Protein AF-A0A957V820-F1 (afdb_monomer_lite)

Radius of gyration: 27.69 Å; chains: 1; bounding box: 82×33×74 Å

pLDDT: mean 95.7, std 6.19, range [59.09, 98.94]

Foldseek 3Di:
DADAQDKDKDWDWDADPVRDTDDTDDIDIDHHHQLKAKEKEKAAADPLPDPPFWKAKAWQDCQQRVDHGQQARGTWDDPPPRMTMDIGIDTAQDKIWIWMASRDPQFTQDDDQPHDPRTQIDGHHQDPVRYHYQALDAPPPPPPDDNNNHHRQDTNEKTWDDWPPHFAEEEAFDQKIKTFISDFKAAAVRDQQPFKWKAFPVRHTFDFDWDAPDSGMIITGGPDGDDFGKMKMWGARIHDPHGHPDIDIGMYGHD

Secondary structure (DSSP, 8-state):
---TT-EEEE----B-TT--BPPPPPPEEEE----EEEEEEEEEPPTTS-TTPPPEEEES-HHHHSSTT-TTTSBPEEEETTEEEEEEEEETT-EEEEEEESSSSSSBB-BTTBSTT--EEEE----TTSEEEEEE-B--TTSSS-STTBPP--BSS--EEEEESPTTEEESPPS-EEEEESS--EEGGG-GGGSEEEEETT-PBPPEEEEEEETTEEEEEESSPPPSEEEEEEE--EESSSB-SS-EEEEEEE-

Structure (mmCIF, N/CA/C/O backbone):
data_AF-A0A957V820-F1
#
_entry.id   AF-A0A957V820-F1
#
loop_
_atom_site.group_PDB
_atom_site.id
_atom_site.type_symbol
_atom_site.label_atom_id
_atom_site.label_alt_id
_atom_site.label_comp_id
_atom_site.label_asym_id
_atom_site.label_entity_id
_atom_site.label_seq_id
_atom_site.pdbx_PDB_ins_code
_atom_site.Cartn_x
_atom_site.Cartn_y
_atom_site.Cartn_z
_atom_site.occupancy
_atom_site.B_iso_or_equiv
_atom_site.auth_seq_id
_atom_site.auth_comp_id
_atom_site.auth_asym_id
_atom_site.auth_atom_id
_atom_site.pdbx_PDB_model_num
ATOM 1 N N . THR A 1 1 ? -25.381 7.032 39.437 1.00 59.09 1 THR A N 1
ATOM 2 C CA . THR A 1 1 ? -24.279 6.551 38.577 1.00 59.09 1 THR A CA 1
ATOM 3 C C . THR A 1 1 ? -24.306 5.040 38.575 1.00 59.09 1 THR A C 1
ATOM 5 O O . THR A 1 1 ? -24.462 4.453 39.640 1.00 59.09 1 THR A O 1
ATOM 8 N N . VAL A 1 2 ? -24.256 4.426 37.394 1.00 65.19 2 VAL A N 1
ATOM 9 C CA . VAL A 1 2 ? -24.160 2.967 37.232 1.00 65.19 2 VAL A CA 1
ATOM 10 C C . VAL A 1 2 ? -22.676 2.588 37.271 1.00 65.19 2 VAL A C 1
ATOM 12 O O . VAL A 1 2 ? -21.853 3.292 36.691 1.00 65.19 2 VAL A O 1
ATOM 15 N N . THR A 1 3 ? -22.324 1.526 37.986 1.00 74.19 3 THR A N 1
ATOM 16 C CA . THR A 1 3 ? -20.952 1.074 38.237 1.00 74.19 3 THR A CA 1
ATOM 17 C C . THR A 1 3 ? -20.812 -0.355 37.734 1.00 74.19 3 THR A C 1
ATOM 19 O O . THR A 1 3 ? -21.667 -1.190 38.016 1.00 74.19 3 THR A O 1
ATOM 22 N N . ASN A 1 4 ? -19.737 -0.630 36.994 1.00 72.56 4 ASN A N 1
ATOM 23 C CA . ASN A 1 4 ? -19.447 -1.968 36.484 1.00 72.56 4 ASN A CA 1
ATOM 24 C C . ASN A 1 4 ? -19.353 -3.004 37.622 1.00 72.56 4 ASN A C 1
ATOM 26 O O . ASN A 1 4 ? -18.802 -2.712 38.682 1.00 72.56 4 ASN A O 1
ATOM 30 N N . GLY A 1 5 ? -19.880 -4.201 37.384 1.00 68.56 5 GLY A N 1
ATOM 31 C CA . GLY A 1 5 ? -19.960 -5.312 38.326 1.00 68.56 5 GLY A CA 1
ATOM 32 C C . GLY A 1 5 ? -21.090 -5.188 39.348 1.00 68.56 5 GLY A C 1
ATOM 33 O O . GLY A 1 5 ? -21.352 -6.149 40.068 1.00 68.56 5 GLY A O 1
ATOM 34 N N . ASN A 1 6 ? -21.785 -4.046 39.419 1.00 77.44 6 ASN A N 1
ATOM 35 C CA . ASN A 1 6 ? -22.886 -3.874 40.357 1.00 77.44 6 ASN A CA 1
ATOM 36 C C . ASN A 1 6 ? -24.201 -4.365 39.761 1.00 77.44 6 ASN A C 1
ATOM 38 O O . ASN A 1 6 ? -24.572 -4.042 38.629 1.00 77.44 6 ASN A O 1
ATOM 42 N N . THR A 1 7 ? -24.940 -5.098 40.583 1.00 80.50 7 THR A N 1
ATOM 43 C CA . THR A 1 7 ? -26.315 -5.486 40.305 1.00 80.50 7 THR A CA 1
ATOM 44 C C . THR A 1 7 ? -27.267 -4.380 40.749 1.00 80.50 7 THR A C 1
ATOM 46 O O . THR A 1 7 ? -27.293 -3.984 41.914 1.00 80.50 7 THR A O 1
ATOM 49 N N . TYR A 1 8 ? -28.072 -3.899 39.812 1.00 82.50 8 TYR A N 1
ATOM 50 C CA . TYR A 1 8 ? -29.126 -2.923 40.023 1.00 82.50 8 TYR A CA 1
ATOM 51 C C . TYR A 1 8 ? -30.482 -3.611 39.966 1.00 82.50 8 TYR A C 1
ATOM 53 O O . TYR A 1 8 ? -30.730 -4.473 39.122 1.00 82.50 8 TYR A O 1
ATOM 61 N N . VAL A 1 9 ? -31.366 -3.213 40.875 1.00 88.25 9 VAL A N 1
ATOM 62 C CA . VAL A 1 9 ? -32.753 -3.667 40.907 1.00 88.25 9 VAL A CA 1
ATOM 63 C C . VAL A 1 9 ? -33.635 -2.479 40.557 1.00 88.25 9 VAL A C 1
ATOM 65 O O . VAL A 1 9 ? -33.598 -1.457 41.240 1.00 88.25 9 VAL A O 1
ATOM 68 N N . TYR A 1 10 ? -34.406 -2.612 39.484 1.00 86.62 10 TYR A N 1
ATOM 69 C CA . TYR A 1 10 ? -35.322 -1.589 39.002 1.00 86.62 10 TYR A CA 1
ATOM 70 C C . TYR A 1 10 ? -36.763 -2.036 39.204 1.00 86.62 10 TYR A C 1
ATOM 72 O O . TYR A 1 10 ? -37.138 -3.154 38.858 1.00 86.62 10 TYR A O 1
ATOM 80 N N . THR A 1 11 ? -37.580 -1.126 39.716 1.00 92.44 11 THR A N 1
ATOM 81 C CA . THR A 1 11 ? -39.038 -1.246 39.781 1.00 92.44 11 THR A CA 1
ATOM 82 C C . THR A 1 11 ? -39.639 0.044 39.249 1.00 92.44 11 THR A C 1
ATOM 84 O O . THR A 1 11 ? -39.090 1.120 39.495 1.00 92.44 11 THR A O 1
ATOM 87 N N . VAL A 1 12 ? -40.773 -0.038 38.562 1.00 90.69 12 VAL A N 1
ATOM 88 C CA . VAL A 1 12 ? -41.531 1.143 38.129 1.00 90.69 12 VAL A CA 1
ATOM 89 C C . VAL A 1 12 ? -42.810 1.271 38.947 1.00 90.69 12 VAL A C 1
ATOM 91 O O . VAL A 1 12 ? -43.457 0.272 39.244 1.00 90.69 12 VAL A O 1
ATOM 94 N N . ALA A 1 13 ? -43.175 2.497 39.311 1.00 93.25 13 ALA A N 1
ATOM 95 C CA . ALA A 1 13 ? -44.448 2.825 39.946 1.00 93.25 13 ALA A CA 1
ATOM 96 C C . ALA A 1 13 ? -45.059 4.031 39.226 1.00 93.25 13 ALA A C 1
ATOM 98 O O . ALA A 1 13 ? -44.334 4.915 38.764 1.00 93.25 13 ALA A O 1
ATOM 99 N N . SER A 1 14 ? -46.383 4.067 39.106 1.00 90.62 14 SER A N 1
ATOM 100 C CA . SER A 1 14 ? -47.088 5.219 38.541 1.00 90.62 14 SER A CA 1
ATOM 101 C C . SER A 1 14 ? -47.378 6.255 39.623 1.00 90.62 14 SER A C 1
ATOM 103 O O . SER A 1 14 ? -47.672 5.880 40.759 1.00 90.62 14 SER A O 1
ATOM 105 N N . VAL A 1 15 ? -47.350 7.537 39.254 1.00 94.50 15 VAL A N 1
ATOM 106 C CA . VAL A 1 15 ? -47.716 8.661 40.127 1.00 94.50 15 VAL A CA 1
ATOM 107 C C . VAL A 1 15 ? -48.883 9.418 39.497 1.00 94.50 15 VAL A C 1
ATOM 109 O O . VAL A 1 15 ? -48.826 9.745 38.311 1.00 94.50 15 VAL A O 1
ATOM 112 N N . ASP A 1 16 ? -49.944 9.677 40.262 1.00 93.06 16 ASP A N 1
ATOM 113 C CA . ASP A 1 16 ? -51.089 10.461 39.787 1.00 93.06 16 ASP A CA 1
ATOM 114 C C . ASP A 1 16 ? -50.888 11.982 39.964 1.00 93.06 16 ASP A C 1
ATOM 116 O O . ASP A 1 16 ? -49.897 12.455 40.521 1.00 93.06 16 ASP A O 1
ATOM 120 N N . THR A 1 17 ? -51.849 12.784 39.497 1.00 91.44 17 THR A N 1
ATOM 121 C CA . THR A 1 17 ? -51.802 14.257 39.596 1.00 91.44 17 THR A CA 1
ATOM 122 C C . THR A 1 17 ? -51.926 14.792 41.026 1.00 91.44 17 THR A C 1
ATOM 124 O O . THR A 1 17 ? -51.712 15.982 41.251 1.00 91.44 17 THR A O 1
ATOM 127 N N . ALA A 1 18 ? -52.298 13.939 41.980 1.00 94.69 18 ALA A N 1
ATOM 128 C CA . ALA A 1 18 ? -52.340 14.230 43.407 1.00 94.69 18 ALA A CA 1
ATOM 129 C C . ALA A 1 18 ? -51.094 13.700 44.148 1.00 94.69 18 ALA A C 1
ATOM 131 O O . ALA A 1 18 ? -51.041 13.788 45.372 1.00 94.69 18 ALA A O 1
ATOM 132 N N . TYR A 1 19 ? -50.083 13.213 43.416 1.00 88.31 19 TYR A N 1
ATOM 133 C CA . TYR A 1 19 ? -48.842 12.623 43.926 1.00 88.31 19 TYR A CA 1
ATOM 134 C C . TYR A 1 19 ? -49.018 11.306 44.699 1.00 88.31 19 TYR A C 1
ATOM 136 O O . TYR A 1 19 ? -48.126 10.913 45.454 1.00 88.31 19 TYR A O 1
ATOM 144 N N . ASN A 1 20 ? -50.123 10.583 44.494 1.00 91.94 20 ASN A N 1
ATOM 145 C CA . ASN A 1 20 ? -50.254 9.222 45.012 1.00 91.94 20 ASN A CA 1
ATOM 146 C C . ASN A 1 20 ? -49.402 8.265 44.173 1.00 91.94 20 ASN A C 1
ATOM 148 O O . ASN A 1 20 ? -49.438 8.320 42.942 1.00 91.94 20 ASN A O 1
ATOM 152 N N . VAL A 1 21 ? -48.661 7.377 44.837 1.00 94.44 21 VAL A N 1
ATOM 153 C CA . VAL A 1 21 ? -47.762 6.402 44.201 1.00 94.44 21 VAL A CA 1
ATOM 154 C C . VAL A 1 21 ? -48.389 5.008 44.276 1.00 94.44 21 VAL A C 1
ATOM 156 O O . VAL A 1 21 ? -48.882 4.614 45.332 1.00 94.44 21 VAL A O 1
ATOM 159 N N . SER A 1 22 ? -48.391 4.266 43.166 1.00 94.44 22 SER A N 1
ATOM 160 C CA . SER A 1 22 ? -48.861 2.874 43.139 1.00 94.44 22 SER A CA 1
ATOM 161 C C . SER A 1 22 ? -47.904 1.919 43.856 1.00 94.44 22 SER A C 1
ATOM 163 O O . SER A 1 22 ? -46.747 2.252 44.111 1.00 94.44 22 SER A O 1
ATOM 165 N N . GLU A 1 23 ? -48.348 0.677 44.066 1.00 94.56 23 GLU A N 1
ATOM 166 C CA . GLU A 1 23 ? -47.413 -0.418 44.337 1.00 94.56 23 GLU A CA 1
ATOM 167 C C . GLU A 1 23 ? -46.371 -0.533 43.202 1.00 94.56 23 GLU A C 1
ATOM 169 O O . GLU A 1 23 ? -46.712 -0.285 42.033 1.00 94.56 23 GLU A O 1
ATOM 174 N N . PRO A 1 24 ? -45.110 -0.884 43.513 1.00 92.44 24 PRO A N 1
ATOM 175 C CA . PRO A 1 24 ? -44.081 -1.084 42.502 1.00 92.44 24 PRO A CA 1
ATOM 176 C C . PRO A 1 24 ? -44.370 -2.301 41.616 1.00 92.44 24 PRO A C 1
ATOM 178 O O . PRO A 1 24 ? -44.965 -3.290 42.047 1.00 92.44 24 PRO A O 1
ATOM 181 N N . SER A 1 25 ? -43.883 -2.265 40.376 1.00 93.12 25 SER A N 1
ATOM 182 C CA . SER A 1 25 ? -43.835 -3.437 39.503 1.00 93.12 25 SER A CA 1
ATOM 183 C C . SER A 1 25 ? -42.993 -4.562 40.109 1.00 93.12 25 SER A C 1
ATOM 185 O O . SER A 1 25 ? -42.173 -4.341 41.003 1.00 93.12 25 SER A O 1
ATOM 187 N N . ALA A 1 26 ? -43.099 -5.764 39.533 1.00 92.62 26 ALA A N 1
ATOM 188 C CA . ALA A 1 26 ? -42.098 -6.799 39.768 1.00 92.62 26 ALA A CA 1
ATOM 189 C C . ALA A 1 26 ? -40.685 -6.249 39.462 1.00 92.62 26 ALA A C 1
ATOM 191 O O . ALA A 1 26 ? -40.526 -5.509 38.480 1.00 92.62 26 ALA A O 1
ATOM 192 N N . PRO A 1 27 ? -39.680 -6.566 40.297 1.00 89.50 27 PRO A N 1
ATOM 193 C CA . PRO A 1 27 ? -38.331 -6.071 40.100 1.00 89.50 27 PRO A CA 1
ATOM 194 C C . PRO A 1 27 ? -37.673 -6.724 38.887 1.00 89.50 27 PRO A C 1
ATOM 196 O O . PRO A 1 27 ? -37.795 -7.929 38.666 1.00 89.50 27 PRO A O 1
ATOM 199 N N . ILE A 1 28 ? -36.919 -5.922 38.142 1.00 87.88 28 ILE A N 1
ATOM 200 C CA . ILE A 1 28 ? -35.971 -6.387 37.133 1.00 87.88 28 ILE A CA 1
ATOM 201 C C . ILE A 1 28 ? -34.569 -6.217 37.704 1.00 87.88 28 ILE A C 1
ATOM 203 O O . ILE A 1 28 ? -34.226 -5.159 38.231 1.00 87.88 28 ILE A O 1
ATOM 207 N N . THR A 1 29 ? -33.757 -7.262 37.592 1.00 85.19 29 THR A N 1
ATOM 208 C CA . THR A 1 29 ? -32.376 -7.280 38.074 1.00 85.19 29 THR A CA 1
ATOM 209 C C . THR A 1 29 ? -31.420 -7.231 36.887 1.00 85.19 29 THR A C 1
ATOM 211 O O . THR A 1 29 ? -31.518 -8.056 35.984 1.00 85.19 29 THR A O 1
ATOM 214 N N . LEU A 1 30 ? -30.504 -6.264 36.888 1.00 75.81 30 LEU A N 1
ATOM 215 C CA . LEU A 1 30 ? -29.519 -6.034 35.830 1.00 75.81 30 LEU A CA 1
ATOM 216 C C . LEU A 1 30 ? -28.135 -5.866 36.454 1.00 75.81 30 LEU A C 1
ATOM 218 O O . LEU A 1 30 ? -27.934 -4.964 37.264 1.00 75.81 30 LEU A O 1
ATOM 222 N N . THR A 1 31 ? -27.172 -6.697 36.067 1.00 73.62 31 THR A N 1
ATOM 223 C CA . THR A 1 31 ? -25.758 -6.457 36.386 1.00 73.62 31 THR A CA 1
ATOM 224 C C . THR A 1 31 ? -25.160 -5.601 35.284 1.00 73.62 31 THR A C 1
ATOM 226 O O . THR A 1 31 ? -25.235 -5.957 34.111 1.00 73.62 31 THR A O 1
ATOM 229 N N . ALA A 1 32 ? -24.603 -4.449 35.647 1.00 66.69 32 ALA A N 1
ATOM 230 C CA . ALA A 1 32 ? -23.874 -3.627 34.694 1.00 66.69 32 ALA A CA 1
ATOM 231 C C . ALA A 1 32 ? -22.511 -4.275 34.430 1.00 66.69 32 ALA A C 1
ATOM 233 O O . ALA A 1 32 ? -21.686 -4.312 35.336 1.00 66.69 32 ALA A O 1
ATOM 234 N N . GLU A 1 33 ? -22.269 -4.777 33.222 1.00 67.44 33 GLU A N 1
ATOM 235 C CA . GLU A 1 33 ? -20.977 -5.351 32.827 1.00 67.44 33 GLU A CA 1
ATOM 236 C C . GLU A 1 33 ? -20.260 -4.453 31.810 1.00 67.44 33 GLU A C 1
ATOM 238 O O . GLU A 1 33 ? -20.896 -3.832 30.956 1.00 67.44 33 GLU A O 1
ATOM 243 N N . LEU A 1 34 ? -18.926 -4.377 31.896 1.00 71.81 34 LEU A N 1
ATOM 244 C CA . LEU A 1 34 ? -18.094 -3.826 30.824 1.00 71.81 34 LEU A CA 1
ATOM 245 C C . LEU A 1 34 ? -18.298 -4.691 29.577 1.00 71.81 34 LEU A C 1
ATOM 247 O O . LEU A 1 34 ? -17.844 -5.832 29.521 1.00 71.81 34 LEU A O 1
ATOM 251 N N . SER A 1 35 ? -18.988 -4.137 28.584 1.00 86.12 35 SER A N 1
ATOM 252 C CA . SER A 1 35 ? -19.186 -4.795 27.300 1.00 86.12 35 SER A CA 1
ATOM 253 C C . SER A 1 35 ? -17.879 -4.725 26.509 1.00 86.12 35 SER A C 1
ATOM 255 O O . SER A 1 35 ? -17.568 -3.699 25.908 1.00 86.12 35 SER A O 1
ATOM 257 N N . MET A 1 36 ? -17.071 -5.784 26.593 1.00 93.06 36 MET A N 1
ATOM 258 C CA . MET A 1 36 ? -15.865 -5.949 25.778 1.00 93.06 36 MET A CA 1
ATOM 259 C C . MET A 1 36 ? -16.209 -6.659 24.465 1.00 93.06 36 MET A C 1
ATOM 261 O O . MET A 1 36 ? -17.126 -7.487 24.426 1.00 93.06 36 MET A O 1
ATOM 265 N N . VAL A 1 37 ? -15.471 -6.318 23.415 1.00 97.25 37 VAL A N 1
ATOM 266 C CA . VAL A 1 37 ? -15.629 -6.803 22.046 1.00 97.25 37 VAL A CA 1
ATOM 267 C C . VAL A 1 37 ? -14.260 -7.188 21.508 1.00 97.25 37 VAL A C 1
ATOM 269 O O . VAL A 1 37 ? -13.337 -6.376 21.566 1.00 97.25 37 VAL A O 1
ATOM 272 N N . ASP A 1 38 ? -14.135 -8.389 20.952 1.00 98.00 38 ASP A N 1
ATOM 273 C CA . ASP A 1 38 ? -12.948 -8.758 20.179 1.00 98.00 38 ASP A CA 1
ATOM 274 C C . ASP A 1 38 ? -13.091 -8.192 18.765 1.00 98.00 38 ASP A C 1
ATOM 276 O O . ASP A 1 38 ? -13.881 -8.680 17.950 1.00 98.00 38 ASP A O 1
ATOM 280 N N . VAL A 1 39 ? -12.358 -7.114 18.494 1.00 98.69 39 VAL A N 1
ATOM 281 C CA . VAL A 1 39 ? -12.376 -6.405 17.216 1.00 98.69 39 VAL A CA 1
ATOM 282 C C . VAL A 1 39 ? -11.235 -6.927 16.363 1.00 98.69 39 VAL A C 1
ATOM 284 O O . VAL A 1 39 ? -10.081 -6.841 16.771 1.00 98.69 39 VAL A O 1
ATOM 287 N N . THR A 1 40 ? -11.553 -7.467 15.190 1.00 98.69 40 THR A N 1
ATOM 288 C CA . THR A 1 40 ? -10.572 -7.912 14.197 1.00 98.69 40 THR A CA 1
ATOM 289 C C . THR A 1 40 ? -10.630 -6.991 12.991 1.00 98.69 40 THR A C 1
ATOM 291 O O . THR A 1 40 ? -11.665 -6.897 12.338 1.00 98.69 40 THR A O 1
ATOM 294 N N . TRP A 1 41 ? -9.522 -6.325 12.691 1.00 98.88 41 TRP A N 1
ATOM 295 C CA . TRP A 1 41 ? -9.328 -5.599 11.444 1.00 98.88 41 TRP A CA 1
ATOM 296 C C . TRP A 1 41 ? -8.763 -6.548 10.412 1.00 98.88 41 TRP A C 1
ATOM 298 O O . TRP A 1 41 ? -7.741 -7.177 10.675 1.00 98.88 41 TRP A O 1
ATOM 308 N N . ARG A 1 42 ? -9.391 -6.598 9.242 1.00 98.88 42 ARG A N 1
ATOM 309 C CA . ARG A 1 42 ? -8.863 -7.251 8.052 1.00 98.88 42 ARG A CA 1
ATOM 310 C C . ARG A 1 42 ? -8.746 -6.217 6.949 1.00 98.88 42 ARG A C 1
ATOM 312 O O . ARG A 1 42 ? -9.743 -5.616 6.571 1.00 98.88 42 ARG A O 1
ATOM 319 N N . VAL A 1 43 ? -7.548 -6.053 6.405 1.00 98.88 43 VAL A N 1
ATOM 320 C CA . VAL A 1 43 ? -7.290 -5.108 5.315 1.00 98.88 43 VAL A CA 1
ATOM 321 C C . VAL A 1 43 ? -6.715 -5.817 4.101 1.00 98.88 43 VAL A C 1
ATOM 323 O O . VAL A 1 43 ? -5.855 -6.687 4.235 1.00 98.88 43 VAL A O 1
ATOM 326 N N . LEU A 1 44 ? -7.178 -5.428 2.913 1.00 98.88 44 LEU A N 1
ATOM 327 C CA . LEU A 1 44 ? -6.573 -5.820 1.643 1.00 98.88 44 LEU A CA 1
ATOM 328 C C . LEU A 1 44 ? -5.585 -4.739 1.185 1.00 98.88 44 LEU A C 1
ATOM 330 O O . LEU A 1 44 ? -5.970 -3.578 1.021 1.00 98.88 44 LEU A O 1
ATOM 334 N N . VAL A 1 45 ? -4.329 -5.125 0.944 1.00 98.75 45 VAL A N 1
ATOM 335 C CA . VAL A 1 45 ? -3.282 -4.212 0.446 1.00 98.75 45 VAL A CA 1
ATOM 336 C C . VAL A 1 45 ? -3.126 -4.299 -1.078 1.00 98.75 45 VAL A C 1
ATOM 338 O O . VAL A 1 45 ? -3.390 -5.364 -1.649 1.00 98.75 45 VAL A O 1
ATOM 341 N N . PRO A 1 46 ? -2.708 -3.224 -1.775 1.00 98.38 46 PRO A N 1
ATOM 342 C CA . PRO A 1 46 ? -2.573 -3.232 -3.232 1.00 98.38 46 PRO A CA 1
ATOM 343 C C . PRO A 1 46 ? -1.445 -4.175 -3.687 1.00 98.38 46 PRO A C 1
ATOM 345 O O . PRO A 1 46 ? -0.571 -4.542 -2.898 1.00 98.38 46 PRO A O 1
ATOM 348 N N . ALA A 1 47 ? -1.491 -4.630 -4.941 1.00 97.25 47 ALA A N 1
ATOM 349 C CA . ALA A 1 47 ? -0.631 -5.713 -5.436 1.00 97.25 47 ALA A CA 1
ATOM 350 C C . ALA A 1 47 ? 0.857 -5.337 -5.510 1.00 97.25 47 ALA A C 1
ATOM 352 O O . ALA A 1 47 ? 1.716 -6.199 -5.368 1.00 97.25 47 ALA A O 1
ATOM 353 N N . GLU A 1 48 ? 1.142 -4.053 -5.689 1.00 96.69 48 GLU A N 1
ATOM 354 C CA . GLU A 1 48 ? 2.473 -3.451 -5.716 1.00 96.69 48 GLU A CA 1
ATOM 355 C C . GLU A 1 48 ? 3.120 -3.300 -4.330 1.00 96.69 48 GLU A C 1
ATOM 357 O O . GLU A 1 48 ? 4.270 -2.877 -4.241 1.00 96.69 48 GLU A O 1
ATOM 362 N N . THR A 1 49 ? 2.409 -3.632 -3.245 1.00 98.06 49 THR A N 1
ATOM 363 C CA . THR A 1 49 ? 2.986 -3.644 -1.892 1.00 98.06 49 THR A CA 1
ATOM 364 C C . THR A 1 49 ? 4.172 -4.619 -1.849 1.00 98.06 49 THR A C 1
ATOM 366 O O . THR A 1 49 ? 3.973 -5.789 -2.186 1.00 98.06 49 THR A O 1
ATOM 369 N N . PRO A 1 50 ? 5.385 -4.193 -1.435 1.00 95.94 50 PRO A N 1
ATOM 370 C CA . PRO A 1 50 ? 6.543 -5.080 -1.392 1.00 95.94 50 PRO A CA 1
ATOM 371 C C . PRO A 1 50 ? 6.289 -6.308 -0.519 1.00 95.94 50 PRO A C 1
ATOM 373 O O . PRO A 1 50 ? 5.728 -6.204 0.570 1.00 95.94 50 PRO A O 1
ATOM 376 N N . ILE A 1 51 ? 6.712 -7.478 -0.999 1.00 92.56 51 ILE A N 1
ATOM 377 C CA . ILE A 1 51 ? 6.409 -8.761 -0.347 1.00 92.56 51 ILE A CA 1
ATOM 378 C C . ILE A 1 51 ? 7.069 -8.912 1.031 1.00 92.56 51 ILE A C 1
ATOM 380 O O . ILE A 1 51 ? 6.534 -9.607 1.891 1.00 92.56 51 ILE A O 1
ATOM 384 N N . ASP A 1 52 ? 8.203 -8.242 1.237 1.00 93.44 52 ASP A N 1
ATOM 385 C CA . ASP A 1 52 ? 8.965 -8.281 2.488 1.00 93.44 52 ASP A CA 1
ATOM 386 C C . ASP A 1 52 ? 8.490 -7.236 3.511 1.00 93.44 52 ASP A C 1
ATOM 388 O O . ASP A 1 52 ? 8.950 -7.230 4.658 1.00 93.44 52 ASP A O 1
ATOM 392 N N . ASP A 1 53 ? 7.559 -6.356 3.129 1.00 97.12 53 ASP A N 1
ATOM 393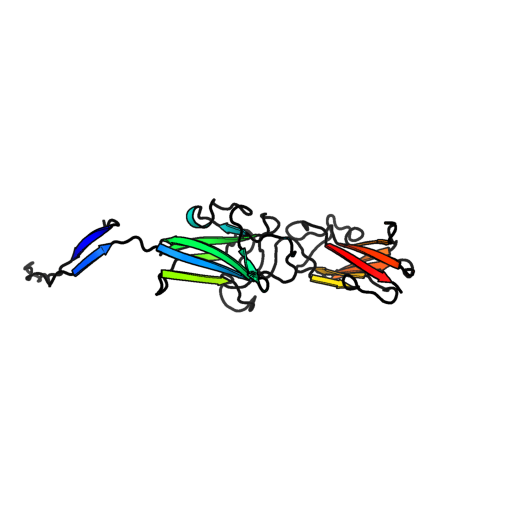 C CA . ASP A 1 53 ? 7.050 -5.334 4.032 1.00 97.12 53 ASP A CA 1
ATOM 394 C C . ASP A 1 53 ? 6.061 -5.918 5.039 1.00 97.12 53 ASP A C 1
ATOM 396 O O . ASP A 1 53 ? 5.164 -6.701 4.724 1.00 97.12 53 ASP A O 1
ATOM 400 N N . THR A 1 54 ? 6.192 -5.465 6.284 1.00 98.50 54 THR A N 1
ATOM 401 C CA . THR A 1 54 ? 5.191 -5.704 7.324 1.00 98.50 54 THR A CA 1
ATOM 402 C C . THR A 1 54 ? 4.165 -4.581 7.312 1.00 98.50 54 THR A C 1
ATOM 404 O O . THR A 1 54 ? 4.529 -3.404 7.315 1.00 98.50 54 THR A O 1
ATOM 407 N N . ILE A 1 55 ? 2.883 -4.942 7.348 1.00 98.81 55 ILE A N 1
ATOM 408 C CA . ILE A 1 55 ? 1.797 -3.974 7.505 1.00 98.81 55 ILE A CA 1
ATOM 409 C C . ILE A 1 55 ? 1.555 -3.719 8.984 1.00 98.81 55 ILE A C 1
ATOM 411 O O . ILE A 1 55 ? 1.493 -4.650 9.788 1.00 98.81 55 ILE A O 1
ATOM 415 N N . PHE A 1 56 ? 1.394 -2.451 9.339 1.00 98.94 56 PHE A N 1
ATOM 416 C CA . PHE A 1 56 ? 1.065 -2.012 10.687 1.00 98.94 56 PHE A CA 1
ATOM 417 C C . PHE A 1 56 ? -0.261 -1.260 10.681 1.00 98.94 56 PHE A C 1
ATOM 419 O O . PHE A 1 56 ? -0.630 -0.628 9.690 1.00 98.94 56 PHE A O 1
ATOM 426 N N . ILE A 1 57 ? -0.950 -1.290 11.819 1.00 98.88 57 ILE A N 1
ATOM 427 C CA . ILE A 1 57 ? -2.107 -0.440 12.101 1.00 98.88 57 ILE A CA 1
ATOM 428 C C . ILE A 1 57 ? -1.723 0.583 13.173 1.00 98.88 57 ILE A C 1
ATOM 430 O O . ILE A 1 57 ? -1.161 0.238 14.211 1.00 98.88 57 ILE A O 1
ATOM 434 N N . ALA A 1 58 ? -1.998 1.859 12.920 1.00 98.75 58 ALA A N 1
ATOM 435 C CA . ALA A 1 58 ? -1.661 2.948 13.828 1.00 98.75 58 ALA A CA 1
ATOM 436 C C . ALA A 1 58 ? -2.848 3.893 13.987 1.00 98.75 58 ALA A C 1
ATOM 438 O O . ALA A 1 58 ? -3.480 4.273 13.004 1.00 98.75 58 ALA A O 1
ATOM 439 N N . GLY A 1 59 ? -3.128 4.313 15.218 1.00 98.44 59 GLY A N 1
ATOM 440 C CA . GLY A 1 59 ? -4.295 5.139 15.504 1.00 98.44 59 GLY A CA 1
ATOM 441 C C . GLY A 1 59 ? -4.232 5.846 16.847 1.00 98.44 59 GLY A C 1
ATOM 442 O O . GLY A 1 59 ? -3.201 5.856 17.512 1.00 98.44 59 GLY A O 1
ATOM 443 N N . ASP A 1 60 ? -5.333 6.461 17.249 1.00 98.44 60 ASP A N 1
ATOM 444 C CA . ASP A 1 60 ? -5.418 7.341 18.418 1.00 98.44 60 ASP A CA 1
ATOM 445 C C . ASP A 1 60 ? -5.370 6.626 19.778 1.00 98.44 60 ASP A C 1
ATOM 447 O O . ASP A 1 60 ? -4.980 7.228 20.782 1.00 98.44 60 ASP A O 1
ATOM 451 N N . SER A 1 61 ? -5.748 5.350 19.825 1.00 97.94 61 SER A N 1
ATOM 452 C CA . SER A 1 61 ? -5.902 4.596 21.067 1.00 97.94 61 SER A CA 1
ATOM 453 C C . SER A 1 61 ? -4.703 3.703 21.383 1.00 97.94 61 SER A C 1
ATOM 455 O O . SER A 1 61 ? -4.387 2.772 20.647 1.00 97.94 61 SER A O 1
ATOM 457 N N . ALA A 1 62 ? -4.087 3.912 22.550 1.00 96.81 62 ALA A N 1
ATOM 458 C CA . ALA A 1 62 ? -3.084 2.989 23.090 1.00 96.81 62 ALA A CA 1
ATOM 459 C C . ALA A 1 62 ? -3.682 1.631 23.502 1.00 96.81 62 ALA A C 1
ATOM 461 O O . ALA A 1 62 ? -2.975 0.629 23.494 1.00 96.81 62 ALA A O 1
ATOM 462 N N . GLU A 1 63 ? -4.970 1.597 23.866 1.00 95.50 63 GLU A N 1
ATOM 463 C CA . GLU A 1 63 ? -5.678 0.352 24.201 1.00 95.50 63 GLU A CA 1
ATOM 464 C C . GLU A 1 63 ? -5.869 -0.512 22.948 1.00 95.50 63 GLU A C 1
ATOM 466 O O . GLU A 1 63 ? -5.744 -1.729 23.025 1.00 95.50 63 GLU A O 1
ATOM 471 N N . ALA A 1 64 ? -6.103 0.121 21.793 1.00 97.38 64 ALA A N 1
ATOM 472 C CA . ALA A 1 64 ? -6.252 -0.573 20.518 1.00 97.38 64 ALA A CA 1
ATOM 473 C C . ALA A 1 64 ? -4.922 -0.844 19.809 1.00 97.38 64 ALA A C 1
ATOM 475 O O . ALA A 1 64 ? -4.799 -1.872 19.168 1.00 97.38 64 ALA A O 1
ATOM 476 N N . PHE A 1 65 ? -3.940 0.060 19.893 1.00 98.06 65 PHE A N 1
ATOM 477 C CA . PHE A 1 65 ? -2.767 0.046 19.006 1.00 98.06 65 PHE A CA 1
ATOM 478 C C . PHE A 1 65 ? -1.432 0.178 19.749 1.00 98.06 65 PHE A C 1
ATOM 480 O O . PHE A 1 65 ? -0.457 0.659 19.173 1.00 98.06 65 PHE A O 1
ATOM 487 N N . LEU A 1 66 ? -1.379 -0.221 21.026 1.00 96.75 66 LEU A N 1
ATOM 488 C CA . LEU A 1 66 ? -0.199 -0.245 21.915 1.00 96.75 66 LEU A CA 1
ATOM 489 C C . LEU A 1 66 ? 0.411 1.128 22.269 1.00 96.75 66 LEU A C 1
ATOM 491 O O . LEU A 1 66 ? 0.939 1.305 23.366 1.00 96.75 66 LEU A O 1
ATOM 495 N N . ALA A 1 67 ? 0.330 2.112 21.376 1.00 97.62 67 ALA A N 1
ATOM 496 C CA . ALA A 1 67 ? 0.662 3.512 21.595 1.00 97.62 67 ALA A CA 1
ATOM 497 C C . ALA A 1 67 ? -0.095 4.389 20.583 1.00 97.62 67 ALA A C 1
ATOM 499 O O . ALA A 1 67 ? -0.338 3.954 19.456 1.00 97.62 67 ALA A O 1
ATOM 500 N N . PRO A 1 68 ? -0.431 5.640 20.940 1.00 97.62 68 PRO A N 1
ATOM 501 C CA . PRO A 1 68 ? -1.092 6.539 20.009 1.00 97.62 68 PRO A CA 1
ATOM 502 C C . PRO A 1 68 ? -0.138 6.928 18.871 1.00 97.62 68 PRO A C 1
ATOM 504 O O . PRO A 1 68 ? 0.993 7.351 19.119 1.00 97.62 68 PRO A O 1
ATOM 507 N N . TYR A 1 69 ? -0.615 6.825 17.632 1.00 97.69 69 TYR A N 1
ATOM 508 C CA . TYR A 1 69 ? 0.032 7.301 16.409 1.00 97.69 69 TYR A CA 1
ATOM 509 C C . TYR A 1 69 ? 1.492 6.845 16.241 1.00 97.69 69 TYR A C 1
ATOM 511 O O . TYR A 1 69 ? 2.343 7.607 15.775 1.00 97.69 69 TYR A O 1
ATOM 519 N N . ASN A 1 70 ? 1.793 5.595 16.598 1.00 98.56 70 ASN A N 1
ATOM 520 C CA . ASN A 1 70 ? 3.082 4.986 16.289 1.00 98.56 70 ASN A CA 1
ATOM 521 C C . ASN A 1 70 ? 2.966 4.102 15.028 1.00 98.56 70 ASN A C 1
ATOM 523 O O . ASN A 1 70 ? 2.326 3.053 15.099 1.00 98.56 70 ASN A O 1
ATOM 527 N N . PRO A 1 71 ? 3.584 4.485 13.891 1.00 98.56 71 PRO A N 1
ATOM 528 C CA . PRO A 1 71 ? 3.382 3.823 12.604 1.00 98.56 71 PRO A CA 1
ATOM 529 C C . PRO A 1 71 ? 4.082 2.465 12.482 1.00 98.56 71 PRO A C 1
ATOM 531 O O . PRO A 1 71 ? 3.934 1.831 11.448 1.00 98.56 71 PRO A O 1
ATOM 534 N N . SER A 1 72 ? 4.859 2.020 13.471 1.00 98.50 72 SER A N 1
ATOM 535 C CA . SER A 1 72 ? 5.630 0.768 13.401 1.00 98.50 72 SER A CA 1
ATOM 536 C C . SER A 1 72 ? 5.514 -0.105 14.647 1.00 98.50 72 SER A C 1
ATOM 538 O O . SER A 1 72 ? 6.301 -1.033 14.829 1.00 98.50 72 SER A O 1
ATOM 540 N N . LEU A 1 73 ? 4.552 0.179 15.530 1.00 98.50 73 LEU A N 1
ATOM 541 C CA . LEU A 1 73 ? 4.450 -0.531 16.807 1.00 98.50 73 LEU A CA 1
ATOM 542 C C . LEU A 1 73 ? 3.517 -1.742 16.773 1.00 98.50 73 LEU A C 1
ATOM 544 O O . LEU A 1 73 ? 3.804 -2.730 17.444 1.00 98.50 73 LEU A O 1
ATOM 548 N N . THR A 1 74 ? 2.421 -1.669 16.017 1.00 98.75 74 THR A N 1
ATOM 549 C CA . THR A 1 74 ? 1.374 -2.702 16.022 1.00 98.75 74 THR A CA 1
ATOM 550 C C . THR A 1 74 ? 1.355 -3.433 14.684 1.00 98.75 74 THR A C 1
ATOM 552 O O . THR A 1 74 ? 0.649 -3.006 13.766 1.00 98.75 74 THR A O 1
ATOM 555 N N . PRO A 1 75 ? 2.177 -4.488 14.528 1.00 98.62 75 PRO A N 1
ATOM 556 C CA . PRO A 1 75 ? 2.219 -5.266 13.301 1.00 98.62 75 PRO A CA 1
ATOM 557 C C . PRO A 1 75 ? 0.938 -6.085 13.148 1.00 98.62 75 PRO A C 1
ATOM 559 O O . PRO A 1 75 ? 0.422 -6.661 14.108 1.00 98.62 75 PRO A O 1
ATOM 562 N N . MET A 1 76 ? 0.452 -6.159 11.918 1.00 98.81 76 MET A N 1
ATOM 563 C CA . MET A 1 76 ? -0.601 -7.077 11.512 1.00 98.81 76 MET A CA 1
ATOM 564 C C . MET A 1 76 ? 0.015 -8.426 11.112 1.00 98.81 76 MET A C 1
ATOM 566 O O . MET A 1 76 ? 1.212 -8.531 10.841 1.00 98.81 76 MET A O 1
ATOM 570 N N . THR A 1 77 ? -0.802 -9.472 11.057 1.00 98.69 77 THR A N 1
ATOM 571 C CA . THR A 1 77 ? -0.397 -10.815 10.621 1.00 98.69 77 THR A CA 1
ATOM 572 C C . THR A 1 77 ? -0.897 -11.078 9.197 1.00 98.69 77 THR A C 1
ATOM 574 O O . THR A 1 77 ? -2.071 -10.818 8.932 1.00 98.69 77 THR A O 1
ATOM 577 N N . PRO A 1 78 ? -0.072 -11.612 8.276 1.00 98.06 78 PRO A N 1
ATOM 578 C CA . PRO A 1 78 ? -0.538 -12.013 6.950 1.00 98.06 78 PRO A CA 1
ATOM 579 C C . PRO A 1 78 ? -1.620 -13.098 7.032 1.00 98.06 78 PRO A C 1
ATOM 581 O O . PRO A 1 78 ? -1.436 -14.109 7.710 1.00 98.06 78 PRO A O 1
ATOM 584 N N . ALA A 1 79 ? -2.710 -12.923 6.286 1.00 97.62 79 ALA A N 1
ATOM 585 C CA . ALA A 1 79 ? -3.841 -13.852 6.204 1.00 97.62 79 ALA A CA 1
ATOM 586 C C . ALA A 1 79 ? -4.004 -14.500 4.808 1.00 97.62 79 ALA A C 1
ATOM 588 O O . ALA A 1 79 ? -4.987 -15.192 4.554 1.00 97.62 79 ALA A O 1
ATOM 589 N N . GLY A 1 80 ? -3.023 -14.319 3.914 1.00 94.94 80 GLY A N 1
ATOM 590 C CA . GLY A 1 80 ? -3.056 -14.814 2.530 1.00 94.94 80 GLY A CA 1
ATOM 591 C C . GLY A 1 80 ? -3.727 -13.836 1.562 1.00 94.94 80 GLY A C 1
ATOM 592 O O . GLY A 1 80 ? -4.403 -12.909 1.983 1.00 94.94 80 GLY A O 1
ATOM 593 N N . ASP A 1 81 ? -3.491 -13.988 0.256 1.00 94.62 81 ASP A N 1
ATOM 594 C CA . ASP A 1 81 ? -4.120 -13.169 -0.798 1.00 94.62 81 ASP A CA 1
ATOM 595 C C . ASP A 1 81 ? -4.021 -11.639 -0.593 1.00 94.62 81 ASP A C 1
ATOM 597 O O . ASP A 1 81 ? -4.932 -10.893 -0.949 1.00 94.62 81 ASP A O 1
ATOM 601 N N . ARG A 1 82 ? -2.889 -11.162 -0.043 1.00 97.69 82 ARG A N 1
ATOM 602 C CA . ARG A 1 82 ? -2.634 -9.751 0.341 1.00 97.69 82 ARG A CA 1
ATOM 603 C C . ARG A 1 82 ? -3.531 -9.226 1.473 1.00 97.69 82 ARG A C 1
ATOM 605 O O . ARG A 1 82 ? -3.620 -8.015 1.676 1.00 97.69 82 ARG A O 1
ATOM 612 N N . LEU A 1 83 ? -4.180 -10.113 2.217 1.00 98.56 83 LEU A N 1
ATOM 613 C CA . LEU A 1 83 ? -4.928 -9.772 3.419 1.00 98.56 83 LEU A CA 1
ATOM 614 C C . LEU A 1 83 ? -4.009 -9.762 4.636 1.00 98.56 83 LEU A C 1
ATOM 616 O O . LEU A 1 83 ? -3.117 -10.604 4.768 1.00 98.56 83 LEU A O 1
ATOM 620 N N . TRP A 1 84 ? -4.263 -8.819 5.535 1.00 98.88 84 TRP A N 1
ATOM 621 C CA . TRP A 1 84 ? -3.579 -8.687 6.814 1.00 98.88 84 TRP A CA 1
ATOM 622 C C . TRP A 1 84 ? -4.598 -8.508 7.928 1.00 98.88 84 TRP A C 1
ATOM 624 O O . TRP A 1 84 ? -5.581 -7.787 7.753 1.00 98.88 84 TRP A O 1
ATOM 634 N N . GLU A 1 85 ? -4.352 -9.147 9.071 1.00 98.81 85 GLU A N 1
ATOM 635 C CA . GLU A 1 85 ? -5.261 -9.145 10.213 1.00 98.81 85 GLU A CA 1
ATOM 636 C C . GLU A 1 85 ? -4.603 -8.670 11.510 1.00 98.81 85 GLU A C 1
ATOM 638 O O . GLU A 1 85 ? -3.434 -8.942 11.787 1.00 98.81 85 GLU A O 1
ATOM 643 N N . TYR A 1 86 ? -5.378 -7.973 12.334 1.00 98.75 86 TYR A N 1
ATOM 644 C CA . TYR A 1 86 ? -5.013 -7.607 13.698 1.00 98.75 86 TYR A CA 1
ATOM 645 C C . TYR A 1 86 ? -6.245 -7.675 14.595 1.00 98.75 86 TYR A C 1
ATOM 647 O O . TYR A 1 86 ? -7.325 -7.279 14.165 1.00 98.75 86 TYR A O 1
ATOM 655 N N . THR A 1 87 ? -6.085 -8.131 15.837 1.00 98.56 87 THR A N 1
ATOM 656 C CA . THR A 1 87 ? -7.187 -8.233 16.801 1.00 98.56 87 THR A CA 1
ATOM 657 C C . THR A 1 87 ? -6.843 -7.519 18.103 1.00 98.56 87 THR A C 1
ATOM 659 O O . THR A 1 87 ? -5.753 -7.703 18.646 1.00 98.56 87 THR A O 1
ATOM 662 N N . ALA A 1 88 ? -7.800 -6.758 18.636 1.00 98.12 88 ALA A N 1
ATOM 663 C CA . ALA A 1 88 ? -7.742 -6.165 19.969 1.00 98.12 88 ALA A CA 1
ATOM 664 C C . ALA A 1 88 ? -9.085 -6.321 20.693 1.00 98.12 88 ALA A C 1
ATOM 666 O O . ALA A 1 88 ? -10.150 -6.221 20.084 1.00 98.12 88 ALA A O 1
ATOM 667 N N . THR A 1 89 ? -9.039 -6.522 22.008 1.00 97.69 89 THR A N 1
ATOM 668 C CA . THR A 1 89 ? -10.237 -6.582 22.854 1.00 97.69 89 THR A CA 1
ATOM 669 C C . THR A 1 89 ? -10.533 -5.194 23.413 1.00 97.69 89 THR A C 1
ATOM 671 O O . THR A 1 89 ? -9.768 -4.671 24.222 1.00 97.69 89 THR A O 1
ATOM 674 N N . LEU A 1 90 ? -11.646 -4.592 22.997 1.00 96.94 90 LEU A N 1
ATOM 675 C CA . LEU A 1 90 ? -11.980 -3.193 23.270 1.00 96.94 90 LEU A CA 1
ATOM 676 C C . LEU A 1 90 ? -13.362 -3.030 23.883 1.00 96.94 90 LEU A C 1
ATOM 678 O O . LEU A 1 90 ? -14.220 -3.899 23.772 1.00 96.94 90 LEU A O 1
ATOM 682 N N . ARG A 1 91 ? -13.606 -1.882 24.511 1.00 94.81 91 ARG A N 1
ATOM 683 C CA . ARG A 1 91 ? -14.937 -1.549 25.029 1.00 94.81 91 ARG A CA 1
ATOM 684 C C . ARG A 1 91 ? -15.880 -1.203 23.884 1.00 94.81 91 ARG A C 1
ATOM 686 O O . ARG A 1 91 ? -15.543 -0.386 23.026 1.00 94.81 91 ARG A O 1
ATOM 693 N N . GLU A 1 92 ? -17.085 -1.754 23.920 1.00 95.25 92 GLU A N 1
ATOM 694 C CA . GLU A 1 92 ? -18.184 -1.339 23.054 1.00 95.25 92 GLU A CA 1
ATOM 695 C C . GLU A 1 92 ? -18.430 0.174 23.160 1.00 95.25 92 GLU A C 1
ATOM 697 O O . GLU A 1 92 ? -18.366 0.766 24.240 1.00 95.25 92 GLU A O 1
ATOM 702 N N . GLY A 1 93 ? -18.698 0.807 22.020 1.00 94.88 93 GLY A N 1
ATOM 703 C CA . GLY A 1 93 ? -18.913 2.243 21.891 1.00 94.88 93 GLY A CA 1
ATOM 704 C C . GLY A 1 93 ? -17.635 3.077 21.828 1.00 94.88 93 GLY A C 1
ATOM 705 O O . GLY A 1 93 ? -17.737 4.295 21.697 1.00 94.88 93 GLY A O 1
ATOM 706 N N . THR A 1 94 ? -16.445 2.468 21.905 1.00 96.75 94 THR A N 1
ATOM 707 C CA . THR A 1 94 ? -15.174 3.196 21.760 1.00 96.75 94 THR A CA 1
ATOM 708 C C . THR A 1 94 ? -15.061 3.763 20.341 1.00 96.75 94 THR A C 1
ATOM 710 O O . THR A 1 94 ? -15.072 2.979 19.389 1.00 96.75 94 THR A O 1
ATOM 713 N N . PRO A 1 95 ? -14.960 5.093 20.165 1.00 97.88 95 PRO A N 1
ATOM 714 C CA . PRO A 1 95 ? -14.602 5.673 18.881 1.00 97.88 95 PRO A CA 1
ATOM 715 C C . PRO A 1 95 ? -13.095 5.521 18.659 1.00 97.88 95 PRO A C 1
ATOM 717 O O . PRO A 1 95 ? -12.313 5.683 19.596 1.00 97.88 95 PRO A O 1
ATOM 720 N N . LEU A 1 96 ? -12.697 5.222 17.429 1.00 98.56 96 LEU A N 1
ATOM 721 C CA . LEU A 1 96 ? -11.306 5.059 17.025 1.00 98.56 96 LEU A CA 1
ATOM 722 C C . LEU A 1 96 ? -11.035 5.795 15.720 1.00 98.56 96 LEU A C 1
ATOM 724 O O . LEU A 1 96 ? -11.883 5.829 14.822 1.00 98.56 96 LEU A O 1
ATOM 728 N N . LEU A 1 97 ? -9.814 6.306 15.608 1.00 98.69 97 LEU A N 1
ATOM 729 C CA . LEU A 1 97 ? -9.229 6.794 14.365 1.00 98.69 97 LEU A CA 1
ATOM 730 C C . LEU A 1 97 ? -7.957 6.008 14.072 1.00 98.69 97 LEU A C 1
ATOM 732 O O . LEU A 1 97 ? -7.132 5.835 14.968 1.00 98.69 97 LEU A O 1
ATOM 736 N N . TYR A 1 98 ? -7.774 5.557 12.834 1.00 98.81 98 TYR A N 1
ATOM 737 C CA . TYR A 1 98 ? -6.619 4.738 12.467 1.00 98.81 98 TYR A CA 1
ATOM 738 C C . TYR A 1 98 ? -6.238 4.855 10.988 1.00 98.81 98 TYR A C 1
ATOM 740 O O . TYR A 1 98 ? -6.975 5.412 10.174 1.00 98.81 98 TYR A O 1
ATOM 748 N N . LYS A 1 99 ? -5.051 4.344 10.661 1.00 98.81 99 LYS A N 1
ATOM 749 C CA . LYS A 1 99 ? -4.525 4.135 9.311 1.00 98.81 99 LYS A CA 1
ATOM 750 C C . LYS A 1 99 ? -3.659 2.887 9.264 1.00 98.81 99 LYS A C 1
ATOM 752 O O . LYS A 1 99 ? -3.117 2.459 10.287 1.00 98.81 99 LYS A O 1
ATOM 757 N N . TYR A 1 100 ? -3.455 2.389 8.055 1.00 98.94 100 TYR A N 1
ATOM 758 C CA . TYR A 1 100 ? -2.461 1.369 7.754 1.00 98.94 100 TYR A CA 1
ATOM 759 C C . TYR A 1 100 ? -1.150 1.980 7.250 1.00 98.94 100 TYR A C 1
ATOM 761 O O . TYR A 1 100 ? -1.147 2.986 6.535 1.00 98.94 100 TYR A O 1
ATOM 769 N N . THR A 1 101 ? -0.024 1.369 7.609 1.00 98.88 101 THR A N 1
ATOM 770 C CA . THR A 1 101 ? 1.320 1.791 7.186 1.00 98.88 101 THR A CA 1
ATOM 771 C C . THR A 1 101 ? 2.185 0.584 6.834 1.00 98.88 101 THR A C 1
ATOM 773 O O . THR A 1 101 ? 1.878 -0.547 7.218 1.00 98.88 101 THR A O 1
ATOM 776 N N . ARG A 1 102 ? 3.327 0.841 6.188 1.00 98.62 102 ARG A N 1
ATOM 777 C CA . ARG A 1 102 ? 4.433 -0.123 6.060 1.00 98.62 102 ARG A CA 1
ATOM 778 C C . ARG A 1 102 ? 5.591 0.225 7.004 1.00 98.62 102 ARG A C 1
ATOM 780 O O . ARG A 1 102 ? 6.755 0.173 6.627 1.00 98.62 102 ARG A O 1
ATOM 787 N N . GLY A 1 103 ? 5.275 0.680 8.221 1.00 98.19 103 GLY A N 1
ATOM 788 C CA . GLY A 1 103 ? 6.260 0.976 9.270 1.00 98.19 103 GLY A CA 1
ATOM 789 C C . GLY A 1 103 ? 6.708 2.440 9.380 1.00 98.19 103 GLY A C 1
ATOM 790 O O . GLY A 1 103 ? 7.519 2.767 10.247 1.00 98.19 103 GLY A O 1
ATOM 791 N N . SER A 1 104 ? 6.201 3.352 8.549 1.00 98.38 104 SER A N 1
ATOM 792 C CA . SER A 1 104 ? 6.480 4.788 8.683 1.00 98.38 104 SER A CA 1
ATOM 793 C C . SER A 1 104 ? 5.332 5.650 8.138 1.00 98.38 104 SER A C 1
ATOM 795 O O . SER A 1 104 ? 4.442 5.165 7.442 1.00 98.38 104 SER A O 1
ATOM 797 N N . TRP A 1 105 ? 5.330 6.946 8.470 1.00 98.12 105 TRP A N 1
ATOM 798 C CA . TRP A 1 105 ? 4.353 7.906 7.935 1.00 98.12 105 TRP A CA 1
ATOM 799 C C . TRP A 1 105 ? 4.642 8.325 6.485 1.00 98.12 105 TRP A C 1
ATOM 801 O O . TRP A 1 105 ? 3.820 8.968 5.831 1.00 98.12 105 TRP A O 1
ATOM 811 N N . GLU A 1 106 ? 5.807 7.972 5.958 1.00 97.94 106 GLU A N 1
ATOM 812 C CA . GLU A 1 106 ? 6.167 8.081 4.547 1.00 97.94 106 GLU A CA 1
ATOM 813 C C . GLU A 1 106 ? 5.556 6.929 3.741 1.00 97.94 106 GLU A C 1
ATOM 815 O O . GLU A 1 106 ? 5.202 7.139 2.589 1.00 97.94 106 GLU A O 1
ATOM 820 N N . THR A 1 107 ? 5.327 5.770 4.370 1.00 98.44 107 THR A N 1
ATOM 821 C CA . THR A 1 107 ? 4.725 4.572 3.758 1.00 98.44 107 THR A CA 1
ATOM 822 C C . THR A 1 107 ? 3.298 4.285 4.242 1.00 98.44 107 THR A C 1
ATOM 824 O O . THR A 1 107 ? 2.826 3.148 4.214 1.00 98.44 107 THR A O 1
ATOM 827 N N . VAL A 1 108 ? 2.598 5.315 4.723 1.00 98.81 108 VAL A N 1
ATOM 828 C CA . VAL A 1 108 ? 1.184 5.258 5.139 1.00 98.81 108 VAL A CA 1
ATOM 829 C C . VAL A 1 108 ? 0.254 5.167 3.932 1.00 98.81 108 VAL A C 1
ATOM 831 O O . VAL A 1 108 ? 0.596 5.643 2.852 1.00 98.81 108 VAL A O 1
ATOM 834 N N . GLU A 1 109 ? -0.938 4.598 4.092 1.00 98.75 109 GLU A N 1
ATOM 835 C CA . GLU A 1 109 ? -1.981 4.740 3.075 1.00 98.75 109 GLU A CA 1
ATOM 836 C C . GLU A 1 109 ? -2.316 6.224 2.824 1.00 98.75 109 GLU A C 1
ATOM 838 O O . GLU A 1 109 ? -2.427 7.034 3.754 1.00 98.75 109 GLU A O 1
ATOM 843 N N . GLN A 1 110 ? -2.474 6.597 1.554 1.00 98.19 110 GLN A N 1
ATOM 844 C CA . GLN A 1 110 ? -2.869 7.952 1.185 1.00 98.19 110 GLN A CA 1
ATOM 845 C C . GLN A 1 110 ? -3.663 7.973 -0.117 1.00 98.19 110 GLN A C 1
ATOM 847 O O . GLN A 1 110 ? -3.100 7.990 -1.211 1.00 98.19 110 GLN A O 1
ATOM 852 N N . TRP A 1 111 ? -4.985 8.019 0.005 1.00 97.88 111 TRP A N 1
ATOM 853 C CA . TRP A 1 111 ? -5.904 7.976 -1.128 1.00 97.88 111 TRP A CA 1
ATOM 854 C C . TRP A 1 111 ? -7.315 8.401 -0.684 1.00 97.88 111 TRP A C 1
ATOM 856 O O . TRP A 1 111 ? -7.635 8.353 0.502 1.00 97.88 111 TRP A O 1
ATOM 866 N N . GLY A 1 112 ? -8.150 8.863 -1.621 1.00 96.50 112 GLY A N 1
ATOM 867 C CA . GLY A 1 112 ? -9.524 9.291 -1.319 1.00 96.50 112 GLY A CA 1
ATOM 868 C C . GLY A 1 112 ? -9.618 10.303 -0.162 1.00 96.50 112 GLY A C 1
ATOM 869 O O . GLY A 1 112 ? -8.832 11.255 -0.071 1.00 96.50 112 GLY A O 1
ATOM 870 N N . ALA A 1 113 ? -10.575 10.084 0.740 1.00 96.56 113 ALA A N 1
ATOM 871 C CA . ALA A 1 113 ? -10.736 10.841 1.982 1.00 96.56 113 ALA A CA 1
ATOM 872 C C . ALA A 1 113 ? -9.663 10.511 3.043 1.00 96.56 113 ALA A C 1
ATOM 874 O O . ALA A 1 113 ? -9.432 11.310 3.953 1.00 96.56 113 ALA A O 1
ATOM 875 N N . ILE A 1 114 ? -8.967 9.377 2.909 1.00 97.94 114 ILE A N 1
ATOM 876 C CA . ILE A 1 114 ? -7.900 8.924 3.810 1.00 97.94 114 ILE A CA 1
ATOM 877 C C . ILE A 1 114 ? -6.570 9.531 3.341 1.00 97.94 114 ILE A C 1
ATOM 879 O O . ILE A 1 114 ? -5.663 8.861 2.850 1.00 97.94 114 ILE A O 1
ATOM 883 N N . SER A 1 115 ? -6.441 10.852 3.452 1.00 95.94 115 SER A N 1
ATOM 884 C CA . SER A 1 115 ? -5.256 11.589 2.999 1.00 95.94 115 SER A CA 1
ATOM 885 C C . SER A 1 115 ? -4.836 12.676 3.986 1.00 95.94 115 SER A C 1
ATOM 887 O O . SER A 1 115 ? -5.662 13.246 4.700 1.00 95.94 115 SER A O 1
ATOM 889 N N . GLY A 1 116 ? -3.526 12.937 4.094 1.00 94.62 116 GLY A N 1
ATOM 890 C CA . GLY A 1 116 ? -2.988 13.848 5.110 1.00 94.62 116 GLY A CA 1
ATOM 891 C C . GLY A 1 116 ? -3.444 13.452 6.521 1.00 94.62 116 GLY A C 1
ATOM 892 O O . GLY A 1 116 ? -3.175 12.337 6.970 1.00 94.62 116 GLY A O 1
ATOM 893 N N . PHE A 1 117 ? -4.180 14.344 7.191 1.00 95.81 117 PHE A N 1
ATOM 894 C CA . PHE A 1 117 ? -4.761 14.113 8.523 1.00 95.81 117 PHE A CA 1
ATOM 895 C C . PHE A 1 117 ? -6.106 13.362 8.520 1.00 95.81 117 PHE A C 1
ATOM 897 O O . PHE A 1 117 ? -6.624 13.059 9.592 1.00 95.81 117 PHE A O 1
ATOM 904 N N . GLY A 1 118 ? -6.693 13.077 7.353 1.00 97.88 118 GLY A N 1
ATOM 905 C CA . GLY A 1 118 ? -7.904 12.261 7.244 1.00 97.88 118 GLY A CA 1
ATOM 906 C C . GLY A 1 118 ? -7.590 10.802 7.557 1.00 97.88 118 GLY A C 1
ATOM 907 O O . GLY A 1 118 ? -6.805 10.195 6.832 1.00 97.88 118 GLY A O 1
ATOM 908 N N . ASN A 1 119 ? -8.161 10.275 8.641 1.00 98.44 119 ASN A N 1
ATOM 909 C CA . ASN A 1 119 ? -8.004 8.895 9.114 1.00 98.44 119 ASN A CA 1
ATOM 910 C C . ASN A 1 119 ? -9.228 8.053 8.747 1.00 98.44 119 ASN A C 1
ATOM 912 O O . ASN A 1 119 ? -10.302 8.613 8.522 1.00 98.44 119 ASN A O 1
ATOM 916 N N . ARG A 1 120 ? -9.078 6.727 8.796 1.00 98.56 120 ARG A N 1
ATOM 917 C CA . ARG A 1 120 ? -10.229 5.832 8.910 1.00 98.56 120 ARG A CA 1
ATOM 918 C C . ARG A 1 120 ? -10.898 6.027 10.262 1.00 98.56 120 ARG A C 1
ATOM 920 O O . ARG A 1 120 ? -10.218 6.326 11.249 1.00 98.56 120 ARG A O 1
ATOM 927 N N . SER A 1 121 ? -12.210 5.848 10.318 1.00 97.69 121 SER A N 1
ATOM 928 C CA . SER A 1 121 ? -13.000 5.961 11.542 1.00 97.69 121 SER A CA 1
ATOM 929 C C . SER A 1 121 ? -13.777 4.684 11.845 1.00 97.69 121 SER A C 1
ATOM 931 O O . SER A 1 121 ? -14.248 3.986 10.952 1.00 97.69 121 SER A O 1
ATOM 933 N N . LEU A 1 122 ? -13.900 4.361 13.131 1.00 97.31 122 LEU A N 1
ATOM 934 C CA . LEU A 1 122 ? -14.662 3.210 13.606 1.00 97.31 122 LEU A CA 1
ATOM 935 C C . LEU A 1 122 ? -15.323 3.541 14.942 1.00 97.31 122 LEU A C 1
ATOM 937 O O . LEU A 1 122 ? -14.740 4.213 15.787 1.00 97.31 122 LEU A O 1
ATOM 941 N N . THR A 1 123 ? -16.531 3.029 15.163 1.00 97.75 123 THR A N 1
ATOM 942 C CA . THR A 1 123 ? -17.089 2.879 16.513 1.00 97.75 123 THR A CA 1
ATOM 943 C C . THR A 1 123 ? -17.182 1.394 16.819 1.00 97.75 123 THR A C 1
ATOM 945 O O . THR A 1 123 ? -17.721 0.631 16.014 1.00 97.75 123 THR A O 1
ATOM 948 N N . VAL A 1 124 ? -16.646 0.977 17.967 1.00 98.00 124 VAL A N 1
ATOM 949 C CA . VAL A 1 124 ? -16.702 -0.426 18.381 1.00 98.00 124 VAL A CA 1
ATOM 950 C C . VAL A 1 124 ? -18.154 -0.817 18.647 1.00 98.00 124 VAL A C 1
ATOM 952 O O . VAL A 1 124 ? -18.843 -0.161 19.427 1.00 98.00 124 VAL A O 1
ATOM 955 N N . VAL A 1 125 ? -18.622 -1.891 18.020 1.00 96.25 125 VAL A N 1
ATOM 956 C CA . VAL A 1 125 ? -19.985 -2.416 18.168 1.00 96.25 125 VAL A CA 1
ATOM 957 C C . VAL A 1 125 ? -19.899 -3.885 18.533 1.00 96.25 125 VAL A C 1
ATOM 959 O O . VAL A 1 125 ? -19.178 -4.641 17.887 1.00 96.25 125 VAL A O 1
ATOM 962 N N . LYS A 1 126 ? -20.653 -4.313 19.546 1.00 93.38 126 LYS A N 1
ATOM 963 C CA . LYS A 1 126 ? -20.681 -5.719 19.932 1.00 93.38 126 LYS A CA 1
ATOM 964 C C . LYS A 1 126 ? -21.596 -6.511 19.004 1.00 93.38 126 LYS A C 1
ATOM 966 O O . LYS A 1 126 ? -22.815 -6.344 19.025 1.00 93.38 126 LYS A O 1
ATOM 971 N N . GLY A 1 127 ? -21.012 -7.397 18.202 1.00 92.12 127 GLY A N 1
ATOM 972 C CA . GLY A 1 127 ? -21.772 -8.389 17.450 1.00 92.12 127 GLY A CA 1
ATOM 973 C C . GLY A 1 127 ? -22.434 -9.436 18.363 1.00 92.12 127 GLY A C 1
ATOM 974 O O . GLY A 1 127 ? -22.112 -9.519 19.553 1.00 92.12 127 GLY A O 1
ATOM 975 N N . PRO A 1 128 ? -23.336 -10.276 17.821 1.00 89.50 128 PRO A N 1
ATOM 976 C CA . PRO A 1 128 ? -24.057 -11.301 18.586 1.00 89.50 128 PRO A CA 1
ATOM 977 C C . PRO A 1 128 ? -23.145 -12.254 19.370 1.00 89.50 128 PRO A C 1
ATOM 979 O O . PRO A 1 128 ? -23.482 -12.644 20.486 1.00 89.50 128 PRO A O 1
ATOM 982 N N . ASP A 1 129 ? -21.974 -12.562 18.810 1.00 92.88 129 ASP A N 1
ATOM 983 C CA . ASP A 1 129 ? -20.991 -13.482 19.392 1.00 92.88 129 ASP A CA 1
ATOM 984 C C . ASP A 1 129 ? -19.922 -12.762 20.235 1.00 92.88 129 ASP A C 1
ATOM 986 O O . ASP A 1 129 ? -18.924 -13.359 20.630 1.00 92.88 129 ASP A O 1
ATOM 990 N N . GLY A 1 130 ? -20.106 -11.467 20.519 1.00 90.94 130 GLY A N 1
ATOM 991 C CA . GLY A 1 130 ? -19.133 -10.662 21.261 1.00 90.94 130 GLY A CA 1
ATOM 992 C C . GLY A 1 130 ? -17.949 -10.167 20.428 1.00 90.94 130 GLY A C 1
ATOM 993 O O . GLY A 1 130 ? -16.987 -9.657 20.995 1.00 90.94 130 GLY A O 1
ATOM 994 N N . THR A 1 131 ? -18.012 -10.290 19.103 1.00 97.25 131 THR A N 1
ATOM 995 C CA . THR A 1 131 ? -16.931 -9.915 18.182 1.00 97.25 131 THR A CA 1
ATOM 996 C C . THR A 1 131 ? -17.366 -8.823 17.208 1.00 97.25 131 THR A C 1
ATOM 998 O O . THR A 1 131 ? -18.560 -8.577 17.011 1.00 97.25 131 THR A O 1
ATOM 1001 N N . GLN A 1 132 ? -16.389 -8.169 16.584 1.00 98.31 132 GLN A N 1
ATOM 1002 C CA . GLN A 1 132 ? -16.591 -7.257 15.464 1.00 98.31 132 GLN A CA 1
ATOM 1003 C C . GLN A 1 132 ? -15.526 -7.512 14.403 1.00 98.31 132 GLN A C 1
ATOM 1005 O O . GLN A 1 132 ? -14.336 -7.502 14.704 1.00 98.31 132 GLN A O 1
ATOM 1010 N N . LEU A 1 133 ? -15.954 -7.700 13.159 1.00 98.31 133 LEU A N 1
ATOM 1011 C CA . LEU A 1 133 ? -15.062 -7.720 12.006 1.00 98.31 133 LEU A CA 1
ATOM 1012 C C . LEU A 1 133 ? -15.108 -6.350 11.327 1.00 98.31 133 LEU A C 1
ATOM 1014 O O . LEU A 1 133 ? -16.183 -5.875 10.958 1.00 98.31 133 LEU A O 1
ATOM 1018 N N . VAL A 1 134 ? -13.945 -5.726 11.192 1.00 98.56 134 VAL A N 1
ATOM 1019 C CA . VAL A 1 134 ? -13.727 -4.491 10.441 1.00 98.56 134 VAL A CA 1
ATOM 1020 C C . VAL A 1 134 ? -13.098 -4.908 9.119 1.00 98.56 134 VAL A C 1
ATOM 1022 O O . VAL A 1 134 ? -11.910 -5.225 9.062 1.00 98.56 134 VAL A O 1
ATOM 1025 N N . GLU A 1 135 ? -13.942 -5.025 8.097 1.00 98.31 135 GLU A N 1
ATOM 1026 C CA . GLU A 1 135 ? -13.582 -5.608 6.805 1.00 98.31 135 GLU A CA 1
ATOM 1027 C C . GLU A 1 135 ? -13.228 -4.504 5.796 1.00 98.31 135 GLU A C 1
ATOM 1029 O O . GLU A 1 135 ? -14.073 -4.040 5.031 1.00 98.31 135 GLU A O 1
ATOM 1034 N N . ASP A 1 136 ? -11.961 -4.103 5.774 1.00 98.69 136 ASP A N 1
ATOM 1035 C CA . ASP A 1 136 ? -11.432 -3.032 4.929 1.00 98.69 136 ASP A CA 1
ATOM 1036 C C . ASP A 1 136 ? -10.893 -3.614 3.613 1.00 98.69 136 ASP A C 1
ATOM 1038 O O . ASP A 1 136 ? -9.695 -3.596 3.314 1.00 98.69 136 ASP A O 1
ATOM 1042 N N . THR A 1 137 ? -11.795 -4.213 2.831 1.00 98.56 137 THR A N 1
ATOM 1043 C CA . THR A 1 137 ? -11.437 -5.007 1.639 1.00 98.56 137 THR A CA 1
ATOM 1044 C C . THR A 1 137 ? -12.193 -4.619 0.371 1.00 98.56 137 THR A C 1
ATOM 1046 O O . THR A 1 137 ? -11.869 -5.121 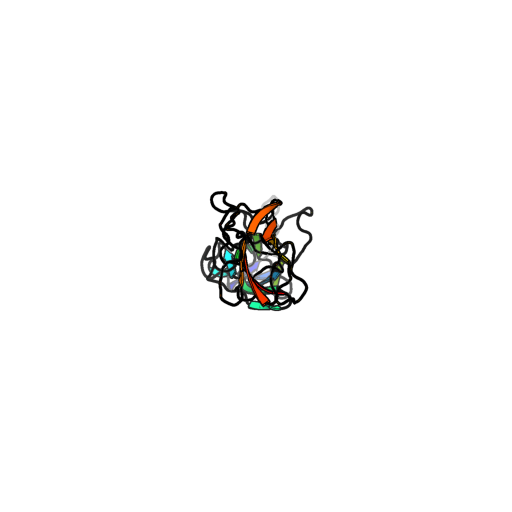-0.708 1.00 98.56 137 THR A O 1
ATOM 1049 N N . ALA A 1 138 ? -13.168 -3.708 0.450 1.00 98.25 138 ALA A N 1
ATOM 1050 C CA . ALA A 1 138 ? -13.943 -3.305 -0.721 1.00 98.25 138 ALA A CA 1
ATOM 1051 C C . ALA A 1 138 ? -13.064 -2.585 -1.764 1.00 98.25 138 ALA A C 1
ATOM 1053 O O . ALA A 1 138 ? -12.233 -1.746 -1.427 1.00 98.25 138 ALA A O 1
ATOM 1054 N N . THR A 1 139 ? -13.236 -2.922 -3.043 1.00 97.62 139 THR A N 1
ATOM 1055 C CA . THR A 1 139 ? -12.421 -2.404 -4.165 1.00 97.62 139 THR A CA 1
ATOM 1056 C C . THR A 1 139 ? -13.207 -1.466 -5.086 1.00 97.62 139 THR A C 1
ATOM 1058 O O . THR A 1 139 ? -12.790 -1.150 -6.197 1.00 97.62 139 THR A O 1
ATOM 1061 N N . ASP A 1 140 ? -14.359 -0.983 -4.630 1.00 97.19 140 ASP A N 1
ATOM 1062 C CA . ASP A 1 140 ? -15.215 -0.016 -5.318 1.00 97.19 140 ASP A CA 1
ATOM 1063 C C . ASP A 1 140 ? -14.754 1.434 -5.065 1.00 97.19 140 ASP A C 1
ATOM 1065 O O . ASP A 1 140 ? -15.546 2.324 -4.747 1.00 97.19 140 ASP A O 1
ATOM 1069 N N . TRP A 1 141 ? -13.447 1.681 -5.191 1.00 96.38 141 TRP A N 1
ATOM 1070 C CA . TRP A 1 141 ? -12.844 2.989 -4.937 1.00 96.38 141 TRP A CA 1
ATOM 1071 C C . TRP A 1 141 ? -13.510 4.099 -5.755 1.00 96.38 141 TRP A C 1
ATOM 1073 O O . TRP A 1 141 ? -13.700 3.981 -6.966 1.00 96.38 141 TRP A O 1
ATOM 1083 N N . GLY A 1 142 ? -13.845 5.204 -5.086 1.00 93.31 142 GLY A N 1
ATOM 1084 C CA . GLY A 1 142 ? -14.509 6.353 -5.706 1.00 93.31 142 GLY A CA 1
ATOM 1085 C C . GLY A 1 142 ? -16.019 6.194 -5.910 1.00 93.31 142 GLY A C 1
ATOM 1086 O O . GLY A 1 142 ? -16.653 7.142 -6.377 1.00 93.31 142 GLY A O 1
ATOM 1087 N N . ALA A 1 143 ? -16.617 5.052 -5.549 1.00 95.31 143 ALA A N 1
ATOM 1088 C CA . ALA A 1 143 ? -18.069 4.943 -5.455 1.00 95.31 143 ALA A CA 1
ATOM 1089 C C . ALA A 1 143 ? -18.617 5.835 -4.323 1.00 95.31 143 ALA A C 1
ATOM 1091 O O . ALA A 1 143 ? -17.885 6.270 -3.427 1.00 95.31 143 ALA A O 1
ATOM 1092 N N . GLU A 1 144 ? -19.920 6.112 -4.353 1.00 94.06 144 GLU A N 1
ATOM 1093 C CA . GLU A 1 144 ? -20.588 6.900 -3.316 1.00 94.06 144 GLU A CA 1
ATOM 1094 C C . GLU A 1 144 ? -20.424 6.254 -1.928 1.00 94.06 144 GLU A C 1
ATOM 1096 O O . GLU A 1 144 ? -20.581 5.044 -1.778 1.00 94.06 144 GLU A O 1
ATOM 1101 N N . GLY A 1 145 ? -20.120 7.070 -0.914 1.00 92.44 145 GLY A N 1
ATOM 1102 C CA . GLY A 1 145 ? -19.973 6.635 0.477 1.00 92.44 145 GLY A CA 1
ATOM 1103 C C . GLY A 1 145 ? -18.553 6.789 1.044 1.00 92.44 145 GLY A C 1
ATOM 1104 O O . GLY A 1 145 ? -17.653 7.245 0.335 1.00 92.44 145 GLY A O 1
ATOM 1105 N N . PRO A 1 146 ? -18.363 6.466 2.339 1.00 94.25 146 PRO A N 1
ATOM 1106 C CA . PRO A 1 146 ? -17.074 6.580 3.019 1.00 94.25 146 PRO A CA 1
ATOM 1107 C C . PRO A 1 146 ? -16.029 5.593 2.492 1.00 94.25 146 PRO A C 1
ATOM 1109 O O . PRO A 1 146 ? -16.354 4.477 2.093 1.00 94.25 146 PRO A O 1
ATOM 1112 N N . ASP A 1 147 ? -14.761 5.987 2.579 1.00 97.25 147 ASP A N 1
ATOM 1113 C CA . ASP A 1 147 ? -13.618 5.135 2.229 1.00 97.25 147 ASP A CA 1
ATOM 1114 C C . ASP A 1 147 ? -13.225 4.150 3.348 1.00 97.25 147 ASP A C 1
ATOM 1116 O O . ASP A 1 147 ? -12.413 3.258 3.115 1.00 97.25 147 ASP A O 1
ATOM 1120 N N . ASP A 1 148 ? -13.815 4.281 4.545 1.00 95.69 148 ASP A N 1
ATOM 1121 C CA . ASP A 1 148 ? -13.407 3.578 5.772 1.00 95.69 148 ASP A CA 1
ATOM 1122 C C . ASP A 1 148 ? -13.317 2.051 5.633 1.00 95.69 148 ASP A C 1
ATOM 1124 O O . ASP A 1 148 ? -12.438 1.464 6.247 1.00 95.69 148 ASP A O 1
ATOM 1128 N N . HIS A 1 149 ? -14.168 1.420 4.814 1.00 96.56 149 HIS A N 1
ATOM 1129 C CA . HIS A 1 149 ? -14.220 -0.045 4.634 1.00 96.56 149 HIS A CA 1
ATOM 1130 C C . HIS A 1 149 ? -13.714 -0.536 3.275 1.00 96.56 149 HIS A C 1
ATOM 1132 O O . HIS A 1 149 ? -13.958 -1.669 2.849 1.00 96.56 149 HIS A O 1
ATOM 1138 N N . ARG A 1 150 ? -12.988 0.321 2.563 1.00 98.50 150 ARG A N 1
ATOM 1139 C CA . ARG A 1 150 ? -12.337 -0.046 1.309 1.00 98.50 150 ARG A CA 1
ATOM 1140 C C . ARG A 1 150 ? -10.903 -0.489 1.551 1.00 98.50 150 ARG A C 1
ATOM 1142 O O . ARG A 1 150 ? -10.220 0.002 2.453 1.00 98.50 150 ARG A O 1
ATOM 1149 N N . ALA A 1 151 ? -10.453 -1.392 0.693 1.00 98.69 151 ALA A N 1
ATOM 1150 C CA . ALA A 1 151 ? -9.066 -1.804 0.575 1.00 98.69 151 ALA A CA 1
ATOM 1151 C C . ALA A 1 151 ? -8.153 -0.589 0.396 1.00 98.69 151 ALA A C 1
ATOM 1153 O O . ALA A 1 151 ? -8.567 0.443 -0.140 1.00 98.69 151 ALA A O 1
ATOM 1154 N N . ILE A 1 152 ? -6.893 -0.717 0.798 1.00 98.81 152 ILE A N 1
ATOM 1155 C CA . ILE A 1 152 ? -5.904 0.329 0.543 1.00 98.81 152 ILE A CA 1
ATOM 1156 C C . ILE A 1 152 ? -5.757 0.470 -0.972 1.00 98.81 152 ILE A C 1
ATOM 1158 O O . ILE A 1 152 ? -5.412 -0.494 -1.656 1.00 98.81 152 ILE A O 1
ATOM 1162 N N . GLN A 1 153 ? -6.031 1.666 -1.495 1.00 98.38 153 GLN A N 1
ATOM 1163 C CA . GLN A 1 153 ? -5.847 1.929 -2.918 1.00 98.38 153 GLN A CA 1
ATOM 1164 C C . GLN A 1 153 ? -4.385 2.241 -3.219 1.00 98.38 153 GLN A C 1
ATOM 1166 O O . GLN A 1 153 ? -3.792 1.612 -4.087 1.00 98.38 153 GLN A O 1
ATOM 1171 N N . PHE A 1 154 ? -3.808 3.198 -2.484 1.00 98.38 154 PHE A N 1
ATOM 1172 C CA . PHE A 1 154 ? -2.440 3.659 -2.697 1.00 98.38 154 PHE A CA 1
ATOM 1173 C C . PHE A 1 154 ? -1.705 3.899 -1.381 1.00 98.38 154 PHE A C 1
ATOM 1175 O O . PHE A 1 154 ? -2.269 4.407 -0.404 1.00 98.38 154 PHE A O 1
ATOM 1182 N N . TRP A 1 155 ? -0.413 3.587 -1.401 1.00 98.62 155 TRP A N 1
ATOM 1183 C CA . TRP A 1 155 ? 0.549 4.057 -0.414 1.00 98.62 155 TRP A CA 1
ATOM 1184 C C . TRP A 1 155 ? 0.991 5.486 -0.744 1.00 98.62 155 TRP A C 1
ATOM 1186 O O . TRP A 1 155 ? 0.883 5.943 -1.884 1.00 98.62 155 TRP A O 1
ATOM 1196 N N . ARG A 1 156 ? 1.453 6.213 0.272 1.00 98.19 156 ARG A N 1
ATOM 1197 C CA . ARG A 1 156 ? 1.885 7.604 0.141 1.00 98.19 156 ARG A CA 1
ATOM 1198 C C . ARG A 1 156 ? 3.160 7.734 -0.684 1.00 98.19 156 ARG A C 1
ATOM 1200 O O . ARG A 1 156 ? 3.257 8.662 -1.488 1.00 98.19 156 ARG A O 1
ATOM 1207 N N . ASP A 1 157 ? 4.127 6.851 -0.480 1.00 97.88 157 ASP A N 1
ATOM 1208 C CA . ASP A 1 157 ? 5.314 6.783 -1.317 1.00 97.88 157 ASP A CA 1
ATOM 1209 C C . ASP A 1 157 ? 5.018 6.062 -2.640 1.00 97.88 157 ASP A C 1
ATOM 1211 O O . ASP A 1 157 ? 4.248 5.097 -2.676 1.00 97.88 157 ASP A O 1
ATOM 1215 N N . PRO A 1 158 ? 5.617 6.525 -3.749 1.00 98.25 158 PRO A N 1
ATOM 1216 C CA . PRO A 1 158 ? 5.415 5.893 -5.041 1.00 98.25 158 PRO A CA 1
ATOM 1217 C C . PRO A 1 158 ? 5.932 4.456 -5.088 1.00 98.25 158 PRO A C 1
ATOM 1219 O O . PRO A 1 158 ? 7.095 4.198 -4.787 1.00 98.25 158 PRO A O 1
ATOM 1222 N N . LEU A 1 159 ? 5.088 3.545 -5.568 1.00 98.50 159 LEU A N 1
ATOM 1223 C CA . LEU A 1 159 ? 5.452 2.161 -5.862 1.00 98.50 159 LEU A CA 1
ATOM 1224 C C . LEU A 1 159 ? 5.296 1.863 -7.349 1.00 98.50 159 LEU A C 1
ATOM 1226 O O . LEU A 1 159 ? 4.426 2.423 -8.018 1.00 98.50 159 LEU A O 1
ATOM 1230 N N . VAL A 1 160 ? 6.144 0.973 -7.856 1.00 98.56 160 VAL A N 1
ATOM 1231 C CA . VAL A 1 160 ? 6.093 0.495 -9.239 1.00 98.56 160 VAL A CA 1
ATOM 1232 C C . VAL A 1 160 ? 5.034 -0.599 -9.358 1.00 98.56 160 VAL A C 1
ATOM 1234 O O . VAL A 1 160 ? 5.009 -1.543 -8.576 1.00 98.56 160 VAL A O 1
ATOM 1237 N N . THR A 1 161 ? 4.166 -0.470 -10.356 1.00 98.06 161 THR A N 1
ATOM 1238 C CA . THR A 1 161 ? 3.076 -1.416 -10.650 1.00 98.06 161 THR A CA 1
ATOM 1239 C C . THR A 1 161 ? 3.400 -2.337 -11.815 1.00 98.06 161 THR A C 1
ATOM 1241 O O . THR A 1 161 ? 2.945 -3.477 -11.858 1.00 98.06 161 THR A O 1
ATOM 1244 N N . THR A 1 162 ? 4.155 -1.854 -12.800 1.00 98.06 162 THR A N 1
ATOM 1245 C CA . THR A 1 162 ? 4.501 -2.618 -14.001 1.00 98.06 162 THR A CA 1
ATOM 1246 C C . THR A 1 162 ? 5.809 -2.100 -14.576 1.00 98.06 162 THR A C 1
ATOM 1248 O O . THR A 1 162 ? 6.052 -0.894 -14.579 1.00 98.06 162 THR A O 1
ATOM 1251 N N . VAL A 1 163 ? 6.626 -3.019 -15.088 1.00 98.62 163 VAL A N 1
ATOM 1252 C CA . VAL A 1 163 ? 7.846 -2.719 -15.841 1.00 98.62 163 VAL A CA 1
ATOM 1253 C C . VAL A 1 163 ? 7.881 -3.520 -17.135 1.00 98.62 163 VAL A C 1
ATOM 1255 O O . VAL A 1 163 ? 7.319 -4.614 -17.213 1.00 98.62 163 VAL A O 1
ATOM 1258 N N . THR A 1 164 ? 8.538 -2.972 -18.152 1.00 98.19 164 THR A N 1
ATOM 1259 C CA . THR A 1 164 ? 8.879 -3.685 -19.390 1.00 98.19 164 THR A CA 1
ATOM 1260 C C . THR A 1 164 ? 10.366 -3.477 -19.683 1.00 98.19 164 THR A C 1
ATOM 1262 O O . THR A 1 164 ? 10.805 -2.330 -19.641 1.00 98.19 164 THR A O 1
ATOM 1265 N N . PRO A 1 165 ? 11.149 -4.520 -20.009 1.00 98.44 165 PRO A N 1
ATOM 1266 C CA . PRO A 1 165 ? 10.791 -5.941 -19.992 1.00 98.44 165 PRO A CA 1
ATOM 1267 C C . PRO A 1 165 ? 10.335 -6.427 -18.613 1.00 98.44 165 PRO A C 1
ATOM 1269 O O . PRO A 1 165 ? 10.681 -5.824 -17.598 1.00 98.44 165 PRO A O 1
ATOM 1272 N N . ALA A 1 166 ? 9.533 -7.494 -18.588 1.00 98.19 166 ALA A N 1
ATOM 1273 C CA . ALA A 1 166 ? 9.047 -8.060 -17.333 1.00 98.19 166 ALA A CA 1
ATOM 1274 C C . ALA A 1 166 ? 10.222 -8.592 -16.485 1.00 98.19 166 ALA A C 1
ATOM 1276 O O . ALA A 1 166 ? 11.226 -9.030 -17.063 1.00 98.19 166 ALA A O 1
ATOM 1277 N N . PRO A 1 167 ? 10.111 -8.593 -15.144 1.00 97.94 167 PRO A N 1
ATOM 1278 C CA . PRO A 1 167 ? 11.136 -9.172 -14.280 1.00 97.94 167 PRO A CA 1
ATOM 1279 C C . PRO A 1 167 ? 11.466 -10.611 -14.685 1.00 97.94 167 PRO A C 1
ATOM 1281 O O . PRO A 1 167 ? 10.565 -11.395 -14.989 1.00 97.94 167 PRO A O 1
ATOM 1284 N N . ASP A 1 168 ? 12.759 -10.924 -14.726 1.00 97.94 168 ASP A N 1
ATOM 1285 C CA . ASP A 1 168 ? 13.330 -12.233 -15.060 1.00 97.94 168 ASP A CA 1
ATOM 1286 C C . ASP A 1 168 ? 12.951 -12.765 -16.458 1.00 97.94 168 ASP A C 1
ATOM 1288 O O . ASP A 1 168 ? 13.074 -13.958 -16.741 1.00 97.94 168 ASP A O 1
ATOM 1292 N N . SER A 1 169 ? 12.490 -11.889 -17.359 1.00 98.31 169 SER A N 1
ATOM 1293 C CA . SER A 1 169 ? 12.159 -12.262 -18.739 1.00 98.31 169 SER A CA 1
ATOM 1294 C C . SER A 1 169 ? 13.397 -12.403 -19.628 1.00 98.31 169 SER A C 1
ATOM 1296 O O . SER A 1 169 ? 14.429 -11.777 -19.381 1.00 98.31 169 SER A O 1
ATOM 1298 N N . SER A 1 170 ? 13.280 -13.201 -20.694 1.00 98.19 170 SER A N 1
ATOM 1299 C CA . SER A 1 170 ? 14.255 -13.264 -21.785 1.00 98.19 170 SER A CA 1
ATOM 1300 C C . SER A 1 170 ? 13.597 -12.952 -23.131 1.00 98.19 170 SER A C 1
ATOM 1302 O O . SER A 1 170 ? 12.419 -13.258 -23.345 1.00 98.19 170 SER A O 1
ATOM 1304 N N . GLY A 1 171 ? 14.327 -12.303 -24.038 1.00 97.00 171 GLY A N 1
ATOM 1305 C CA . GLY A 1 171 ? 13.814 -11.970 -25.365 1.00 97.00 171 GLY A CA 1
ATOM 1306 C C . GLY A 1 171 ? 14.769 -11.125 -26.200 1.00 97.00 171 GLY A C 1
ATOM 1307 O O . GLY A 1 171 ? 15.931 -10.944 -25.857 1.00 97.00 171 GLY A O 1
ATOM 1308 N N . THR A 1 172 ? 14.274 -10.590 -27.314 1.00 97.44 172 THR A N 1
AT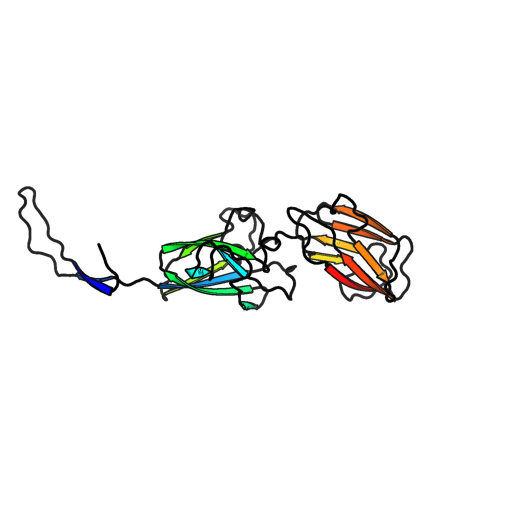OM 1309 C CA . THR A 1 172 ? 15.052 -9.685 -28.171 1.00 97.44 172 THR A CA 1
ATOM 1310 C C . THR A 1 172 ? 15.383 -8.381 -27.450 1.00 97.44 172 THR A C 1
ATOM 1312 O O . THR A 1 172 ? 14.627 -7.954 -26.577 1.00 97.44 172 THR A O 1
ATOM 1315 N N . ALA A 1 173 ? 16.452 -7.704 -27.878 1.00 97.50 173 ALA A N 1
ATOM 1316 C CA . ALA A 1 173 ? 16.837 -6.402 -27.339 1.00 97.50 173 ALA A CA 1
ATOM 1317 C C . ALA A 1 173 ? 15.643 -5.420 -27.350 1.00 97.50 173 ALA A C 1
ATOM 1319 O O . ALA A 1 173 ? 15.112 -5.139 -28.430 1.00 97.50 173 ALA A O 1
ATOM 1320 N N . PRO A 1 174 ? 15.193 -4.915 -26.185 1.00 97.50 174 PRO A N 1
ATOM 1321 C CA . PRO A 1 174 ? 14.103 -3.953 -26.136 1.00 97.50 174 PRO A CA 1
ATOM 1322 C C . PRO A 1 174 ? 14.551 -2.608 -26.719 1.00 97.50 174 PRO A C 1
ATOM 1324 O O . PRO A 1 174 ? 15.637 -2.119 -26.409 1.00 97.50 174 PRO A O 1
ATOM 1327 N N . GLU A 1 175 ? 13.692 -1.989 -27.532 1.00 97.75 175 GLU A N 1
ATOM 1328 C CA . GLU A 1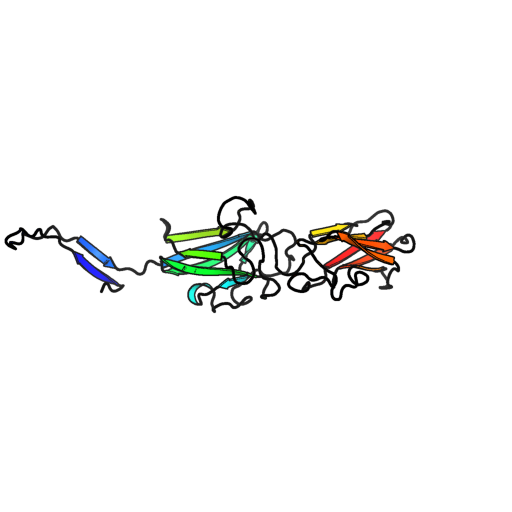 175 ? 13.890 -0.601 -27.980 1.00 97.75 175 GLU A CA 1
ATOM 1329 C C . GLU A 1 175 ? 13.665 0.397 -26.831 1.00 97.75 175 GLU A C 1
ATOM 1331 O O . GLU A 1 175 ? 14.257 1.474 -26.810 1.00 97.75 175 GLU A O 1
ATOM 1336 N N . GLU A 1 176 ? 12.832 0.021 -25.856 1.00 98.12 176 GLU A N 1
ATOM 1337 C CA . GLU A 1 176 ? 12.449 0.844 -24.714 1.00 98.12 176 GLU A CA 1
ATOM 1338 C C . GLU A 1 176 ? 12.331 0.000 -23.443 1.00 98.12 176 GLU A C 1
ATOM 1340 O O . GLU A 1 176 ? 11.813 -1.119 -23.460 1.00 98.12 176 GLU A O 1
ATOM 1345 N N . ILE A 1 177 ? 12.768 0.573 -22.323 1.00 98.69 177 ILE A N 1
ATOM 1346 C CA . ILE A 1 177 ? 12.566 0.032 -20.979 1.00 98.69 177 ILE A CA 1
ATOM 1347 C C . ILE A 1 177 ? 11.610 0.974 -20.251 1.00 98.69 177 ILE A C 1
ATOM 1349 O O . ILE A 1 177 ? 11.888 2.167 -20.125 1.00 98.69 177 ILE A O 1
ATOM 1353 N N . THR A 1 178 ? 10.466 0.472 -19.795 1.00 98.62 178 THR A N 1
ATOM 1354 C CA . THR A 1 178 ? 9.381 1.294 -19.244 1.00 98.62 178 THR A CA 1
ATOM 1355 C C . THR A 1 178 ? 9.039 0.916 -17.812 1.00 98.62 178 THR A C 1
ATOM 1357 O O . THR A 1 178 ? 9.234 -0.220 -17.380 1.00 98.62 178 THR A O 1
ATOM 1360 N N . THR A 1 179 ? 8.509 1.889 -17.075 1.00 98.69 179 THR A N 1
ATOM 1361 C CA . THR A 1 179 ? 7.973 1.714 -15.722 1.00 98.69 179 THR A CA 1
ATOM 1362 C C . THR A 1 179 ? 6.681 2.513 -15.560 1.00 98.69 179 THR A C 1
ATOM 1364 O O . THR A 1 179 ? 6.563 3.616 -16.100 1.00 98.69 179 THR A O 1
ATOM 1367 N N . GLU A 1 180 ? 5.728 1.960 -14.813 1.00 98.62 180 GLU A N 1
ATOM 1368 C CA . GLU A 1 180 ? 4.457 2.580 -14.432 1.00 98.62 180 GLU A CA 1
ATOM 1369 C C . GLU A 1 180 ? 4.328 2.584 -12.902 1.00 98.62 180 GLU A C 1
ATOM 1371 O O . GLU A 1 180 ? 4.432 1.541 -12.251 1.00 98.62 180 GLU A O 1
ATOM 1376 N N . PHE A 1 181 ? 4.046 3.744 -12.318 1.00 98.62 181 PHE A N 1
ATOM 1377 C CA . PHE A 1 181 ? 3.853 3.936 -10.883 1.00 98.62 181 PHE A CA 1
ATOM 1378 C C . PHE A 1 181 ? 2.379 3.863 -10.481 1.00 98.62 181 PHE A C 1
ATOM 1380 O O . PHE A 1 181 ? 1.488 4.198 -11.261 1.00 98.62 181 PHE A O 1
ATOM 1387 N N . ALA A 1 182 ? 2.105 3.487 -9.231 1.00 98.12 182 ALA A N 1
ATOM 1388 C CA . ALA A 1 182 ? 0.760 3.415 -8.650 1.00 98.12 182 ALA A CA 1
ATOM 1389 C C . ALA A 1 182 ? 0.051 4.781 -8.594 1.00 98.12 182 ALA A C 1
ATOM 1391 O O . ALA A 1 182 ? -1.167 4.873 -8.732 1.00 98.12 182 ALA A O 1
ATOM 1392 N N . ILE A 1 183 ? 0.829 5.854 -8.448 1.00 98.00 183 ILE A N 1
ATOM 1393 C CA . ILE A 1 183 ? 0.359 7.236 -8.326 1.00 98.00 183 ILE A CA 1
ATOM 1394 C C . ILE A 1 183 ? 1.105 8.152 -9.295 1.00 98.00 183 ILE A C 1
ATOM 1396 O O . ILE A 1 183 ? 2.145 7.786 -9.838 1.00 98.00 183 ILE A O 1
ATOM 1400 N N . ASN A 1 184 ? 0.578 9.364 -9.500 1.00 98.06 184 ASN A N 1
ATOM 1401 C CA . ASN A 1 184 ? 1.310 10.403 -10.224 1.00 98.06 184 ASN A CA 1
ATOM 1402 C C . ASN A 1 184 ? 2.597 10.765 -9.477 1.00 98.06 184 ASN A C 1
ATOM 1404 O O . ASN A 1 184 ? 2.575 10.916 -8.254 1.00 98.06 184 ASN A O 1
ATOM 1408 N N . VAL A 1 185 ? 3.675 10.976 -10.224 1.00 98.44 185 VAL A N 1
ATOM 1409 C CA . VAL A 1 185 ? 5.012 11.255 -9.707 1.00 98.44 185 VAL A CA 1
ATOM 1410 C C . VAL A 1 185 ? 5.737 12.324 -10.521 1.00 98.44 185 VAL A C 1
ATOM 1412 O O . VAL A 1 185 ? 5.465 12.531 -11.707 1.00 98.44 185 VAL A O 1
ATOM 1415 N N . SER A 1 186 ? 6.707 12.962 -9.877 1.00 98.25 186 SER A N 1
ATOM 1416 C CA . SER A 1 186 ? 7.677 13.868 -10.491 1.00 98.25 186 SER A CA 1
ATOM 1417 C C . SER A 1 186 ? 9.098 13.384 -10.192 1.00 98.25 186 SER A C 1
ATOM 1419 O O . SER A 1 186 ? 9.327 12.842 -9.109 1.00 98.25 186 SER A O 1
ATOM 1421 N N . PRO A 1 187 ? 10.075 13.599 -11.087 1.00 98.25 187 PRO A N 1
ATOM 1422 C CA . PRO A 1 187 ? 11.476 13.377 -10.755 1.00 98.25 187 PRO A CA 1
ATOM 1423 C C . PRO A 1 187 ? 11.932 14.341 -9.659 1.00 98.25 187 PRO A C 1
ATOM 1425 O O . PRO A 1 187 ? 11.632 15.538 -9.719 1.00 98.25 187 PRO A O 1
ATOM 1428 N N . ILE A 1 188 ? 12.705 13.849 -8.693 1.00 97.44 188 ILE A N 1
ATOM 1429 C CA . ILE A 1 188 ? 13.257 14.684 -7.621 1.00 97.44 188 ILE A CA 1
ATOM 1430 C C . ILE A 1 188 ? 14.150 15.770 -8.231 1.00 97.44 188 ILE A C 1
ATOM 1432 O O . ILE A 1 188 ? 15.061 15.495 -9.008 1.00 97.44 188 ILE A O 1
ATOM 1436 N N . GLY A 1 189 ? 13.892 17.036 -7.902 1.00 96.00 189 GLY A N 1
ATOM 1437 C CA . GLY A 1 189 ? 14.644 18.159 -8.476 1.00 96.00 189 GLY A CA 1
ATOM 1438 C C . GLY A 1 189 ? 14.395 18.401 -9.973 1.00 96.00 189 GLY A C 1
ATOM 1439 O O . GLY A 1 189 ? 15.087 19.219 -10.574 1.00 96.00 189 GLY A O 1
ATOM 1440 N N . GLY A 1 190 ? 13.406 17.730 -10.574 1.00 95.94 190 GLY A N 1
ATOM 1441 C CA . GLY A 1 190 ? 12.996 17.924 -11.967 1.00 95.94 190 GLY A CA 1
ATOM 1442 C C . GLY A 1 190 ? 13.901 17.271 -13.015 1.00 95.94 190 GLY A C 1
ATOM 1443 O O . GLY A 1 190 ? 13.694 17.496 -14.205 1.00 95.94 190 GLY A O 1
ATOM 1444 N N . ASP A 1 191 ? 14.883 16.468 -12.606 1.00 96.50 191 ASP A N 1
ATOM 1445 C CA . ASP A 1 191 ? 15.763 15.743 -13.524 1.00 96.50 191 ASP A CA 1
ATOM 1446 C C . ASP A 1 191 ? 15.230 14.326 -13.760 1.00 96.50 191 ASP A C 1
ATOM 1448 O O . ASP A 1 191 ? 15.259 13.494 -12.860 1.00 96.50 191 ASP A O 1
ATOM 1452 N N . ALA A 1 192 ? 14.725 14.042 -14.961 1.00 97.06 192 ALA A N 1
ATOM 1453 C CA . ALA A 1 192 ? 14.215 12.716 -15.312 1.00 97.06 192 ALA A CA 1
ATOM 1454 C C . ALA A 1 192 ? 15.330 11.689 -15.584 1.00 97.06 192 ALA A C 1
ATOM 1456 O O . ALA A 1 192 ? 15.076 10.492 -15.481 1.00 97.06 192 ALA A O 1
ATOM 1457 N N . SER A 1 193 ? 16.558 12.125 -15.898 1.00 96.75 193 SER A N 1
ATOM 1458 C CA . SER A 1 193 ? 17.658 11.235 -16.311 1.00 96.75 193 SER A CA 1
ATOM 1459 C C . SER A 1 193 ? 18.085 10.240 -15.229 1.00 96.75 193 SER A C 1
ATOM 1461 O O . SER A 1 193 ? 18.619 9.179 -15.531 1.00 96.75 193 SER A O 1
ATOM 1463 N N . GLN A 1 194 ? 17.797 10.560 -13.970 1.00 96.19 194 GLN A N 1
ATOM 1464 C CA . GLN A 1 194 ? 18.082 9.723 -12.807 1.00 96.19 194 GLN A CA 1
ATOM 1465 C C . GLN A 1 194 ? 16.975 8.707 -12.478 1.00 96.19 194 GLN A C 1
ATOM 1467 O O . GLN A 1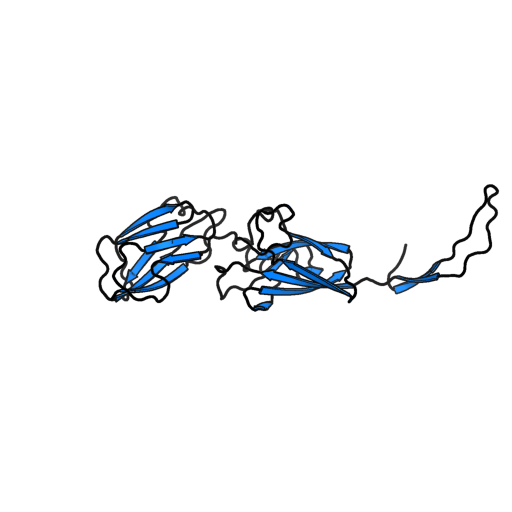 194 ? 17.151 7.940 -11.540 1.00 96.19 194 GLN A O 1
ATOM 1472 N N . VAL A 1 195 ? 15.819 8.726 -13.156 1.00 98.50 195 VAL A N 1
ATOM 1473 C CA . VAL A 1 195 ? 14.656 7.923 -12.726 1.00 98.50 195 VAL A CA 1
ATOM 1474 C C . VAL A 1 195 ? 14.810 6.448 -13.077 1.00 98.50 195 VAL A C 1
ATOM 1476 O O . VAL A 1 195 ? 14.414 5.598 -12.285 1.00 98.50 195 VAL A O 1
ATOM 1479 N N . ILE A 1 196 ? 15.391 6.143 -14.239 1.00 98.69 196 ILE A N 1
ATOM 1480 C CA . ILE A 1 196 ? 15.677 4.775 -14.683 1.00 98.69 196 ILE A CA 1
ATOM 1481 C C . ILE A 1 196 ? 17.173 4.664 -14.951 1.00 98.69 196 ILE A C 1
ATOM 1483 O O . ILE A 1 196 ? 17.706 5.369 -15.806 1.00 98.69 196 ILE A O 1
ATOM 1487 N N . LEU A 1 197 ? 17.837 3.751 -14.249 1.00 98.56 197 LEU A N 1
ATOM 1488 C CA . LEU A 1 197 ? 19.219 3.363 -14.515 1.00 98.56 197 LEU A CA 1
ATOM 1489 C C . LEU A 1 197 ? 19.244 1.927 -15.012 1.00 98.56 197 LEU A C 1
ATOM 1491 O O . LEU A 1 197 ? 18.572 1.068 -14.446 1.00 98.56 197 LEU A O 1
ATOM 1495 N N . VAL A 1 198 ? 20.042 1.666 -16.043 1.00 98.69 198 VAL A N 1
ATOM 1496 C CA . VAL A 1 198 ? 20.216 0.329 -16.612 1.00 98.69 198 VAL A CA 1
ATOM 1497 C C . VAL A 1 198 ? 21.699 -0.004 -16.609 1.00 98.69 198 VAL A C 1
ATOM 1499 O O . VAL A 1 198 ? 22.518 0.821 -17.018 1.00 98.69 198 VAL A O 1
ATOM 1502 N N . SER A 1 199 ? 22.055 -1.199 -16.151 1.00 98.62 199 SER A N 1
ATOM 1503 C CA . SER A 1 199 ? 23.428 -1.699 -16.140 1.00 98.62 199 SER A CA 1
ATOM 1504 C C . SER A 1 199 ? 23.520 -3.096 -16.740 1.00 98.62 199 SER A C 1
ATOM 1506 O O . SER A 1 199 ? 22.597 -3.892 -16.589 1.00 98.62 199 SER A O 1
ATOM 1508 N N . ASP A 1 200 ? 24.635 -3.400 -17.399 1.00 98.12 200 ASP A N 1
ATOM 1509 C CA . ASP A 1 200 ? 24.940 -4.756 -17.866 1.00 98.12 200 ASP A CA 1
ATOM 1510 C C . ASP A 1 200 ? 25.320 -5.699 -16.704 1.00 98.12 200 ASP A C 1
ATOM 1512 O O . ASP A 1 200 ? 25.464 -5.282 -15.551 1.00 98.12 200 ASP A O 1
ATOM 1516 N N . ALA A 1 201 ? 25.541 -6.978 -17.015 1.00 96.75 201 ALA A N 1
ATOM 1517 C CA . ALA A 1 201 ? 25.967 -7.999 -16.053 1.00 96.75 201 ALA A CA 1
ATOM 1518 C C . ALA A 1 201 ? 27.296 -7.692 -15.327 1.00 96.75 201 ALA A C 1
ATOM 15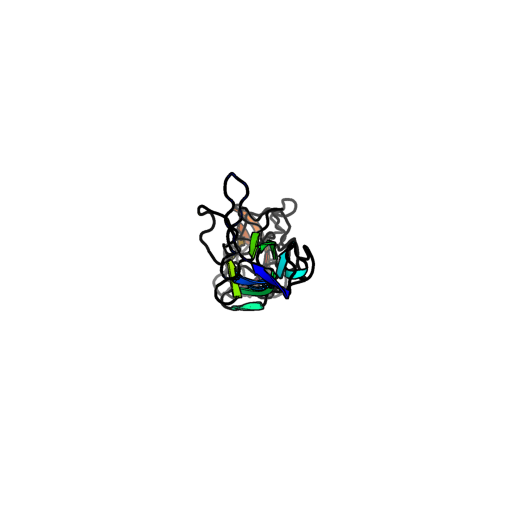20 O O . ALA A 1 201 ? 27.575 -8.263 -14.272 1.00 96.75 201 ALA A O 1
ATOM 1521 N N . ALA A 1 202 ? 28.141 -6.815 -15.878 1.00 97.00 202 ALA A N 1
ATOM 1522 C CA . ALA A 1 202 ? 29.379 -6.364 -15.243 1.00 97.00 202 ALA A CA 1
ATOM 1523 C C . ALA A 1 202 ? 29.177 -5.102 -14.379 1.00 97.00 202 ALA A C 1
ATOM 1525 O O . ALA A 1 202 ? 30.130 -4.630 -13.755 1.00 97.00 202 ALA A O 1
ATOM 1526 N N . GLY A 1 203 ? 27.953 -4.569 -14.315 1.00 96.56 203 GLY A N 1
ATOM 1527 C CA . GLY A 1 203 ? 27.602 -3.350 -13.594 1.00 96.56 203 GLY A CA 1
ATOM 1528 C C . GLY A 1 203 ? 27.954 -2.065 -14.345 1.00 96.56 203 GLY A C 1
ATOM 1529 O O . GLY A 1 203 ? 27.917 -0.989 -13.744 1.00 96.56 203 GLY A O 1
ATOM 1530 N N . ASN A 1 204 ? 28.306 -2.134 -15.634 1.00 97.81 204 ASN A N 1
ATOM 1531 C CA . ASN A 1 204 ? 28.556 -0.930 -16.423 1.00 97.81 204 ASN A CA 1
ATOM 1532 C C . ASN A 1 204 ? 27.222 -0.277 -16.801 1.00 97.81 204 ASN A C 1
ATOM 1534 O O . ASN A 1 204 ? 26.312 -0.982 -17.242 1.00 97.81 204 ASN A O 1
ATOM 1538 N N . PRO A 1 205 ? 27.095 1.056 -16.684 1.00 97.94 205 PRO A N 1
ATOM 1539 C CA . PRO A 1 205 ? 25.877 1.746 -17.078 1.00 97.94 205 PRO A CA 1
ATOM 1540 C C . PRO A 1 205 ? 25.672 1.672 -18.595 1.00 97.94 205 PRO A C 1
ATOM 1542 O O . PRO A 1 205 ? 26.594 1.915 -19.377 1.00 97.94 205 PRO A O 1
ATOM 1545 N N . VAL A 1 206 ? 24.440 1.391 -19.004 1.00 98.44 206 VAL A N 1
ATOM 1546 C CA . VAL A 1 206 ? 23.980 1.516 -20.387 1.00 98.44 206 VAL A CA 1
ATOM 1547 C C . VAL A 1 206 ? 23.648 2.982 -20.644 1.00 98.44 206 VAL A C 1
ATOM 1549 O O . VAL A 1 206 ? 22.896 3.595 -19.886 1.00 98.44 206 VAL A O 1
ATOM 1552 N N . THR A 1 207 ? 24.204 3.560 -21.708 1.00 98.25 207 THR A N 1
ATOM 1553 C CA . THR A 1 207 ? 23.880 4.938 -22.087 1.00 98.25 207 THR A CA 1
ATOM 1554 C C . THR A 1 207 ? 22.528 4.995 -22.794 1.00 98.25 207 THR A C 1
ATOM 1556 O O . THR A 1 207 ? 22.162 4.098 -23.558 1.00 98.25 207 THR A O 1
ATOM 1559 N N . GLY A 1 208 ? 21.765 6.042 -22.509 1.00 98.19 208 GLY A N 1
ATOM 1560 C CA . GLY A 1 208 ? 20.429 6.235 -23.046 1.00 98.19 208 GLY A CA 1
ATOM 1561 C C . GLY A 1 208 ? 19.784 7.494 -22.491 1.00 98.19 208 GLY A C 1
ATOM 1562 O O . GLY A 1 208 ? 20.382 8.235 -21.706 1.00 98.19 208 GLY A O 1
ATOM 1563 N N . THR A 1 209 ? 18.542 7.728 -22.894 1.00 98.44 209 THR A N 1
ATOM 1564 C CA . THR A 1 209 ? 17.750 8.887 -22.470 1.00 98.44 209 THR A CA 1
ATOM 1565 C C . THR A 1 209 ? 16.530 8.431 -21.685 1.00 98.44 209 THR A C 1
ATOM 1567 O O . THR A 1 209 ? 15.829 7.523 -22.122 1.00 98.44 209 THR A O 1
ATOM 1570 N N . VAL A 1 210 ? 16.246 9.089 -20.556 1.00 98.75 210 VAL A N 1
ATOM 1571 C CA . VAL A 1 210 ? 15.001 8.892 -19.800 1.00 98.75 210 VAL A CA 1
ATOM 1572 C C . VAL A 1 210 ? 14.034 10.034 -20.093 1.00 98.75 210 VAL A C 1
ATOM 1574 O O . VAL A 1 210 ? 14.385 11.207 -19.955 1.00 98.75 210 VAL A O 1
ATOM 1577 N N . ALA A 1 211 ? 12.801 9.691 -20.451 1.00 98.12 211 ALA A N 1
ATOM 1578 C CA . ALA A 1 211 ? 11.701 10.627 -20.627 1.00 98.12 211 ALA A CA 1
ATOM 1579 C C . ALA A 1 211 ? 10.516 10.245 -19.733 1.00 98.12 211 ALA A C 1
ATOM 1581 O O . ALA A 1 211 ? 10.233 9.066 -19.522 1.00 98.12 211 ALA A O 1
ATOM 1582 N N . GLN A 1 212 ? 9.809 11.253 -19.219 1.00 98.06 212 GLN A N 1
ATOM 1583 C CA . GLN A 1 212 ? 8.528 11.050 -18.551 1.00 98.06 212 GLN A CA 1
ATOM 1584 C C . GLN A 1 212 ? 7.423 10.979 -19.611 1.00 98.06 212 GLN A C 1
ATOM 1586 O O . GLN A 1 212 ? 7.094 11.983 -20.245 1.00 98.06 212 GLN A O 1
ATOM 1591 N N . SER A 1 213 ? 6.865 9.790 -19.807 1.00 94.06 213 SER A N 1
ATOM 1592 C CA . SER A 1 213 ? 5.879 9.498 -20.854 1.00 94.06 213 SER A CA 1
ATOM 1593 C C . SER A 1 213 ? 4.450 9.830 -20.412 1.00 94.06 213 SER A C 1
ATOM 1595 O O . SER A 1 213 ? 3.588 10.128 -21.238 1.00 94.06 213 SER A O 1
ATOM 1597 N N . SER A 1 214 ? 4.191 9.838 -19.102 1.00 96.31 214 SER A N 1
ATOM 1598 C CA . SER A 1 214 ? 2.949 10.329 -18.500 1.00 96.31 214 SER A CA 1
ATOM 1599 C C . SER A 1 214 ? 3.183 10.789 -17.058 1.00 96.31 214 SER A C 1
ATOM 1601 O O . SER A 1 214 ? 4.272 10.629 -16.510 1.00 96.31 214 SER A O 1
ATOM 1603 N N . GLY A 1 215 ? 2.142 11.287 -16.383 1.00 96.38 215 GLY A N 1
ATOM 1604 C CA . GLY A 1 215 ? 2.221 11.584 -14.948 1.00 96.38 215 GLY A CA 1
ATOM 1605 C C . GLY A 1 215 ? 2.631 10.386 -14.079 1.00 96.38 215 GLY A C 1
ATOM 1606 O O . GLY A 1 215 ? 3.079 10.597 -12.959 1.00 96.38 215 GLY A O 1
ATOM 1607 N N . ARG A 1 216 ? 2.512 9.151 -14.583 1.00 97.75 216 ARG A N 1
ATOM 1608 C CA . ARG A 1 216 ? 2.793 7.903 -13.858 1.00 97.75 216 ARG A CA 1
ATOM 1609 C C . ARG A 1 216 ? 3.869 7.043 -14.509 1.00 97.75 216 ARG A C 1
ATOM 1611 O O . ARG A 1 216 ? 4.174 5.990 -13.966 1.00 97.75 216 ARG A O 1
ATOM 1618 N N . SER A 1 217 ? 4.435 7.442 -15.647 1.00 98.19 217 SER A N 1
ATOM 1619 C CA . SER A 1 217 ? 5.304 6.549 -16.413 1.00 98.19 217 SER A CA 1
ATOM 1620 C C . SER A 1 217 ? 6.550 7.205 -16.961 1.00 98.19 217 SER A C 1
ATOM 1622 O O . SER A 1 217 ? 6.552 8.378 -17.340 1.00 98.19 217 SER A O 1
ATOM 1624 N N . PHE A 1 218 ? 7.608 6.400 -17.017 1.00 98.75 218 PHE A N 1
ATOM 1625 C CA . PHE A 1 218 ? 8.905 6.770 -17.559 1.00 98.75 218 PHE A CA 1
ATOM 1626 C C . PHE A 1 218 ? 9.376 5.730 -18.563 1.00 98.75 218 PHE A C 1
ATOM 1628 O O . PHE A 1 218 ? 9.027 4.549 -18.483 1.00 98.75 218 PHE A O 1
ATOM 1635 N N . THR A 1 219 ? 10.188 6.190 -19.502 1.00 98.75 219 THR A N 1
ATOM 1636 C CA . THR A 1 219 ? 10.746 5.382 -20.578 1.00 98.75 219 THR A CA 1
ATOM 1637 C C . THR A 1 219 ? 12.225 5.690 -20.709 1.00 98.75 219 THR A C 1
ATOM 1639 O O . THR A 1 219 ? 12.604 6.852 -20.831 1.00 98.75 219 THR A O 1
ATOM 1642 N N . PHE A 1 220 ? 13.049 4.649 -20.661 1.00 98.81 220 PHE A N 1
ATOM 1643 C CA . PHE A 1 220 ? 14.463 4.686 -20.993 1.00 98.81 220 PHE A CA 1
ATOM 1644 C C . PHE A 1 220 ? 14.653 4.136 -22.406 1.00 98.81 220 PHE A C 1
ATOM 1646 O O . PHE A 1 220 ? 14.265 3.002 -22.690 1.00 98.81 220 PHE A O 1
ATOM 1653 N N . THR A 1 221 ? 15.276 4.928 -23.272 1.00 98.69 221 THR A N 1
ATOM 1654 C CA . THR A 1 221 ? 15.656 4.532 -24.632 1.00 98.69 221 THR A CA 1
ATOM 1655 C C . THR A 1 221 ? 17.179 4.396 -24.689 1.00 98.69 221 THR A C 1
ATOM 1657 O O . THR A 1 221 ? 17.864 5.414 -24.545 1.00 98.69 221 THR A O 1
ATOM 1660 N N . PRO A 1 222 ? 17.728 3.180 -24.872 1.00 98.56 222 PRO A N 1
ATOM 1661 C CA . PRO A 1 222 ? 19.164 2.985 -25.060 1.00 98.56 222 PRO A CA 1
ATOM 1662 C C . PRO A 1 222 ? 19.693 3.768 -26.275 1.00 98.56 222 PRO A C 1
ATOM 1664 O O . PRO A 1 222 ? 19.042 3.806 -27.319 1.00 98.56 222 PRO A O 1
ATOM 1667 N N . ASP A 1 223 ? 20.902 4.333 -26.191 1.00 98.38 223 ASP A N 1
ATOM 1668 C CA . ASP A 1 223 ? 21.528 5.034 -27.333 1.00 98.38 223 ASP A CA 1
ATOM 1669 C C . ASP A 1 223 ? 21.906 4.075 -28.477 1.00 98.38 223 ASP A C 1
ATOM 1671 O O . ASP A 1 223 ? 22.051 4.476 -29.635 1.00 98.38 223 ASP A O 1
ATOM 1675 N N . ALA A 1 224 ? 22.102 2.800 -28.141 1.00 97.50 224 ALA A N 1
ATOM 1676 C CA . ALA A 1 224 ? 22.391 1.717 -29.065 1.00 97.50 224 ALA A CA 1
ATOM 1677 C C . ALA A 1 224 ? 21.632 0.455 -28.644 1.00 97.50 224 ALA A C 1
ATOM 1679 O O . ALA A 1 224 ? 21.385 0.243 -27.458 1.00 97.50 224 ALA A O 1
ATOM 1680 N N . SER A 1 225 ? 21.312 -0.404 -29.618 1.00 97.56 225 SER A N 1
ATOM 1681 C CA . SER A 1 225 ? 20.698 -1.710 -29.349 1.00 97.56 225 SER A CA 1
ATOM 1682 C C . SER A 1 225 ? 21.508 -2.480 -28.310 1.00 97.56 225 SER A C 1
ATOM 1684 O O . SER A 1 225 ? 22.730 -2.603 -28.439 1.00 97.56 225 SER A O 1
ATOM 1686 N N . LEU A 1 226 ? 20.814 -3.031 -27.314 1.00 98.25 226 LEU A N 1
ATOM 1687 C CA . LEU A 1 226 ? 21.433 -3.861 -26.288 1.00 98.25 226 LEU A CA 1
ATOM 1688 C C . LEU A 1 226 ? 22.040 -5.117 -26.924 1.00 98.25 226 LEU A C 1
ATOM 1690 O O . LEU A 1 226 ? 21.471 -5.694 -27.854 1.00 98.25 226 LEU A O 1
ATOM 1694 N N . ALA A 1 227 ? 23.218 -5.508 -26.445 1.00 97.88 227 ALA A N 1
ATOM 1695 C CA . ALA A 1 227 ? 23.854 -6.756 -26.841 1.00 97.88 227 ALA A CA 1
ATOM 1696 C C . ALA A 1 227 ? 23.216 -7.928 -26.083 1.00 97.88 227 ALA A C 1
ATOM 1698 O O . ALA A 1 227 ? 22.564 -7.726 -25.064 1.00 97.88 227 ALA A O 1
ATOM 1699 N N . ALA A 1 228 ? 23.433 -9.157 -26.554 1.00 97.94 228 ALA A N 1
ATOM 1700 C CA . ALA A 1 228 ? 23.003 -10.337 -25.811 1.00 97.94 228 ALA A CA 1
ATOM 1701 C C . ALA A 1 228 ? 23.684 -10.384 -24.432 1.00 97.94 228 ALA A C 1
ATOM 1703 O O . ALA A 1 228 ? 24.906 -10.220 -24.328 1.00 97.94 228 ALA A O 1
ATOM 1704 N N . GLY A 1 229 ? 22.898 -10.610 -23.383 1.00 97.94 229 GLY A N 1
ATOM 1705 C CA . GLY A 1 229 ? 23.368 -10.569 -22.002 1.00 97.94 229 GLY A CA 1
ATOM 1706 C C . GLY A 1 229 ? 22.274 -10.242 -20.992 1.00 97.94 229 GLY A C 1
ATOM 1707 O O . GLY A 1 229 ? 21.145 -9.907 -21.344 1.00 97.94 229 GLY A O 1
ATOM 1708 N N . GLU A 1 230 ? 22.632 -10.358 -19.718 1.00 98.44 230 GLU A N 1
ATOM 1709 C CA . GLU A 1 230 ? 21.780 -9.966 -18.599 1.00 98.44 230 GLU A CA 1
ATOM 1710 C C . GLU A 1 230 ? 21.934 -8.468 -18.312 1.00 98.44 230 GLU A C 1
ATOM 1712 O O . GLU A 1 230 ? 23.043 -7.920 -18.361 1.00 98.44 230 GLU A O 1
ATOM 1717 N N . TYR A 1 231 ? 20.813 -7.827 -17.997 1.00 98.75 231 TYR A N 1
ATOM 1718 C CA . TYR A 1 231 ? 20.729 -6.425 -17.623 1.00 98.75 231 TYR A CA 1
ATOM 1719 C C . TYR A 1 231 ? 19.928 -6.267 -16.339 1.00 98.75 231 TYR A C 1
ATOM 1721 O O . TYR A 1 231 ? 18.909 -6.931 -16.149 1.00 98.75 231 TYR A O 1
ATOM 1729 N N . THR A 1 232 ? 20.353 -5.319 -15.510 1.00 98.69 232 THR A N 1
ATOM 1730 C CA . THR A 1 232 ? 19.633 -4.876 -14.316 1.00 98.69 232 THR A CA 1
ATOM 1731 C C . THR A 1 232 ? 19.099 -3.475 -14.562 1.00 98.69 232 THR A C 1
ATOM 1733 O O . THR A 1 232 ? 19.859 -2.574 -14.921 1.00 98.69 232 THR A O 1
ATOM 1736 N N . ALA A 1 233 ? 17.807 -3.272 -14.336 1.00 98.69 233 ALA A N 1
ATOM 1737 C CA . ALA A 1 233 ? 17.187 -1.959 -14.327 1.00 98.69 233 ALA A CA 1
ATOM 1738 C C . ALA A 1 233 ? 16.793 -1.570 -12.896 1.00 98.69 233 ALA A C 1
ATOM 1740 O O . ALA A 1 233 ? 16.358 -2.395 -12.093 1.00 98.69 233 ALA A O 1
ATOM 1741 N N . THR A 1 234 ? 16.992 -0.299 -12.562 1.00 98.69 234 THR A N 1
ATOM 1742 C CA . THR A 1 234 ? 16.660 0.290 -11.262 1.00 98.69 234 THR A CA 1
ATOM 1743 C C . THR A 1 234 ? 15.825 1.539 -11.474 1.00 98.69 234 THR A C 1
ATOM 1745 O O . THR A 1 234 ? 16.222 2.435 -12.218 1.00 98.69 234 THR A O 1
ATOM 1748 N N . VAL A 1 235 ? 14.687 1.609 -10.791 1.00 98.44 235 VAL A N 1
ATOM 1749 C CA . VAL A 1 235 ? 13.787 2.762 -10.776 1.00 98.44 235 VAL A CA 1
ATOM 1750 C C . VAL A 1 235 ? 13.816 3.409 -9.398 1.00 98.44 235 VAL A C 1
ATOM 1752 O O . VAL A 1 235 ? 13.579 2.742 -8.389 1.00 98.44 235 VAL A O 1
ATOM 1755 N N . PHE A 1 236 ? 14.121 4.705 -9.351 1.00 97.25 236 PHE A N 1
ATOM 1756 C CA . PHE A 1 236 ? 14.205 5.482 -8.112 1.00 97.25 236 PHE A CA 1
ATOM 1757 C C . PHE A 1 236 ? 14.075 6.992 -8.382 1.00 97.25 236 PHE A C 1
ATOM 1759 O O . PHE A 1 236 ? 13.726 7.402 -9.484 1.00 97.25 236 PHE A O 1
ATOM 1766 N N . ASN A 1 237 ? 14.334 7.832 -7.373 1.00 98.06 237 ASN A N 1
ATOM 1767 C CA . ASN A 1 237 ? 14.382 9.297 -7.496 1.00 98.06 237 ASN A CA 1
ATOM 1768 C C . ASN A 1 237 ? 13.111 9.960 -8.048 1.00 98.06 237 ASN A C 1
ATOM 1770 O O . ASN A 1 237 ? 13.164 10.977 -8.745 1.00 98.06 237 ASN A O 1
ATOM 1774 N N . VAL A 1 238 ? 11.956 9.419 -7.674 1.00 98.62 238 VAL A N 1
ATOM 1775 C CA . VAL A 1 238 ? 10.661 10.059 -7.897 1.00 98.62 238 VAL A CA 1
ATOM 1776 C C . VAL A 1 238 ? 10.017 10.456 -6.576 1.00 98.62 238 VAL A C 1
ATOM 1778 O O . VAL A 1 238 ? 10.285 9.868 -5.526 1.00 98.62 238 VAL A O 1
ATOM 1781 N N . GLU A 1 239 ? 9.144 11.452 -6.629 1.00 97.94 239 GLU A N 1
ATOM 1782 C CA . GLU A 1 239 ? 8.376 11.925 -5.488 1.00 97.94 239 GLU A CA 1
ATOM 1783 C C . GLU A 1 239 ? 6.953 12.322 -5.881 1.00 97.94 239 GLU A C 1
ATOM 1785 O O . GLU A 1 239 ? 6.649 12.624 -7.038 1.00 97.94 239 GLU A O 1
ATOM 1790 N N . GLN A 1 240 ? 6.077 12.345 -4.882 1.00 95.62 240 GLN A N 1
ATOM 1791 C CA . GLN A 1 240 ? 4.791 13.029 -4.952 1.00 95.62 240 GLN A CA 1
ATOM 1792 C C . GLN A 1 240 ? 4.668 13.967 -3.746 1.00 95.62 240 GLN A C 1
ATOM 1794 O O . GLN A 1 240 ? 5.275 15.031 -3.713 1.00 95.62 240 GLN A O 1
ATOM 1799 N N . THR A 1 241 ? 3.914 13.569 -2.720 1.00 95.50 241 THR A N 1
ATOM 1800 C CA . THR A 1 241 ? 3.911 14.256 -1.417 1.00 95.50 241 THR A CA 1
ATOM 1801 C C . THR A 1 241 ? 5.011 13.745 -0.485 1.00 95.50 241 THR A C 1
ATOM 1803 O O . THR A 1 241 ? 5.214 14.307 0.591 1.00 95.50 241 THR A O 1
ATOM 1806 N N . THR A 1 242 ? 5.691 12.669 -0.880 1.00 97.06 242 THR A N 1
ATOM 1807 C CA . THR A 1 242 ? 6.895 12.112 -0.262 1.00 97.06 242 THR A CA 1
ATOM 1808 C C . THR A 1 242 ? 7.764 11.477 -1.357 1.00 97.06 242 THR A C 1
ATOM 1810 O O . THR A 1 242 ? 7.214 11.067 -2.390 1.00 97.06 242 THR A O 1
ATOM 1813 N N . PRO A 1 243 ? 9.088 11.383 -1.165 1.00 97.88 243 PRO A N 1
ATOM 1814 C CA . PRO A 1 243 ? 9.953 10.589 -2.030 1.00 97.88 243 PRO A CA 1
ATOM 1815 C C . PRO A 1 243 ? 9.625 9.095 -1.967 1.00 97.88 243 PRO A C 1
ATOM 1817 O O . PRO A 1 243 ? 9.175 8.596 -0.934 1.00 97.88 243 PRO A O 1
ATOM 1820 N N . MET A 1 244 ? 9.910 8.380 -3.056 1.00 97.94 244 MET A N 1
ATOM 1821 C CA . MET A 1 244 ? 9.978 6.916 -3.074 1.00 97.94 244 MET A CA 1
ATOM 1822 C C . MET A 1 244 ? 10.976 6.430 -2.019 1.00 97.94 244 MET A C 1
ATOM 1824 O O . MET A 1 244 ? 12.114 6.898 -1.977 1.00 97.94 244 MET A O 1
ATOM 1828 N N . VAL A 1 245 ? 10.545 5.512 -1.151 1.00 96.81 245 VAL A N 1
ATOM 1829 C CA . VAL A 1 245 ? 11.333 5.102 0.024 1.00 96.81 245 VAL A CA 1
ATOM 1830 C C . VAL A 1 245 ? 12.391 4.057 -0.325 1.00 96.81 245 VAL A C 1
ATOM 1832 O O . VAL A 1 245 ? 13.499 4.105 0.209 1.00 96.81 245 VAL A O 1
ATOM 1835 N N . ALA A 1 246 ? 12.076 3.136 -1.234 1.00 95.56 246 ALA A N 1
ATOM 1836 C CA . ALA A 1 246 ? 12.985 2.084 -1.674 1.00 95.56 246 ALA A CA 1
ATOM 1837 C C . ALA A 1 246 ? 13.003 2.002 -3.205 1.00 95.56 246 ALA A C 1
ATOM 1839 O O . ALA A 1 246 ? 11.935 2.099 -3.808 1.00 95.56 246 ALA A O 1
ATOM 1840 N N . PRO A 1 247 ? 14.176 1.822 -3.841 1.00 97.38 247 PRO A N 1
ATOM 1841 C CA . PRO A 1 247 ? 14.266 1.632 -5.283 1.00 97.38 247 PRO A CA 1
ATOM 1842 C C . PRO A 1 247 ? 13.597 0.320 -5.707 1.00 97.38 247 PRO A C 1
ATOM 1844 O O . PRO A 1 247 ? 13.642 -0.673 -4.982 1.00 97.38 247 PRO A O 1
ATOM 1847 N N . TYR A 1 248 ? 13.031 0.300 -6.912 1.00 98.25 248 TYR A N 1
ATOM 1848 C CA . TYR A 1 248 ? 12.530 -0.920 -7.538 1.00 98.25 248 TYR A CA 1
ATOM 1849 C C . TYR A 1 248 ? 13.588 -1.455 -8.501 1.00 98.25 248 TYR A C 1
ATOM 1851 O O . TYR A 1 248 ? 14.004 -0.742 -9.414 1.00 98.25 248 TYR A O 1
ATOM 1859 N N . VAL A 1 249 ? 14.033 -2.692 -8.294 1.00 98.12 249 VAL A N 1
ATOM 1860 C CA . VAL A 1 249 ? 15.121 -3.314 -9.059 1.00 98.12 249 VAL A CA 1
ATOM 1861 C C . VAL A 1 249 ? 14.613 -4.599 -9.696 1.00 98.12 249 VAL A C 1
ATOM 1863 O O . VAL A 1 249 ? 13.973 -5.404 -9.021 1.00 98.12 249 VAL A O 1
ATOM 1866 N N . TRP A 1 250 ? 14.911 -4.804 -10.977 1.00 98.38 250 TRP A N 1
ATOM 1867 C CA . TRP A 1 250 ? 14.620 -6.052 -11.681 1.00 98.38 250 TRP A CA 1
ATOM 1868 C C . TRP A 1 250 ? 15.685 -6.356 -12.731 1.00 98.38 250 TRP A C 1
ATOM 1870 O O . TRP A 1 250 ? 16.399 -5.458 -13.183 1.00 98.38 250 TRP A O 1
ATOM 1880 N N . SER A 1 251 ? 15.753 -7.622 -13.135 1.00 98.44 251 SER A N 1
ATOM 1881 C CA . SER A 1 251 ? 16.632 -8.083 -14.208 1.00 98.44 251 SER A CA 1
ATOM 1882 C C . SER A 1 251 ? 15.834 -8.560 -15.420 1.00 98.44 251 SER A C 1
ATOM 1884 O O . SER A 1 251 ? 14.671 -8.950 -15.299 1.00 98.44 251 SER A O 1
ATOM 1886 N N . PHE A 1 252 ? 16.460 -8.538 -16.594 1.00 98.75 252 PHE A N 1
ATOM 1887 C CA . PHE A 1 252 ? 15.977 -9.177 -17.821 1.00 98.75 252 PHE A CA 1
ATOM 1888 C C . PHE A 1 252 ? 17.164 -9.613 -18.692 1.00 98.75 252 PHE A C 1
ATOM 1890 O O . PHE A 1 252 ? 18.282 -9.120 -18.538 1.00 98.75 252 PHE A O 1
ATOM 1897 N N . THR A 1 253 ? 16.932 -10.545 -19.614 1.00 98.69 253 THR A N 1
ATOM 1898 C CA . THR A 1 253 ? 17.960 -11.099 -20.506 1.00 98.69 253 THR A CA 1
ATOM 1899 C C . THR A 1 253 ? 17.657 -10.778 -21.965 1.00 98.69 253 THR A C 1
ATOM 1901 O O . THR A 1 253 ? 16.539 -10.972 -22.440 1.00 98.69 253 THR A O 1
ATOM 1904 N N . VAL A 1 254 ? 18.676 -10.324 -22.689 1.00 98.50 254 VAL A N 1
ATOM 1905 C CA . VAL A 1 254 ? 18.651 -10.150 -24.142 1.00 98.50 254 VAL A CA 1
ATOM 1906 C C . VAL A 1 254 ? 19.283 -11.374 -24.812 1.00 98.50 254 VAL A C 1
ATOM 1908 O O . VAL A 1 254 ? 20.401 -11.754 -24.455 1.00 98.50 254 VAL A O 1
ATOM 1911 N N . GLU A 1 255 ? 18.575 -11.971 -25.774 1.00 95.19 255 GLU A N 1
ATOM 1912 C CA . GLU A 1 255 ? 18.992 -13.129 -26.591 1.00 95.19 255 GLU A CA 1
ATOM 1913 C C . GLU A 1 255 ? 19.500 -12.738 -27.988 1.00 95.19 255 GLU A C 1
ATOM 1915 O O . GLU A 1 255 ? 18.909 -11.829 -28.622 1.00 95.19 255 GLU A O 1
#

Sequence (255 aa):
TVTNGNTYVYTVASVDTAYNVSEPSAPITLTAELSMVDVTWRVLVPAETPIDDTIFIAGDSAEAFLAPYNPSLTPMTPAGDRLWEYTATLREGTPLLYKYTRGSWETVEQWGAISGFGNRSLTVVKGPDGTQLVEDTATDWGAEGPDDHRAIQFWRDPLVTTVTPAPDSSGTAPEEITTEFAINVSPIGGDASQVILVSDAAGNPVTGTVAQSSGRSFTFTPDASLAAGEYTATVFNVEQTTPMVAPYVWSFTVE